Protein AF-A0A3S2CPA8-F1 (afdb_monomer)

Foldseek 3Di:
DVVVVVVVVVVVVVVVPPPVPQPDDDDAPQLLQLCVVLVPPPDPVVSVVSSVVSSVVQVVLSVLQVVQSSLQDPVLVVCCVVPQRPDNNRRGSVSVLLRSLLSQLLCCLVVQKDWDWDPFFAQPVVPQDPPVDPDPVSNVVSVSLRRSCSRHVVVDDPVLNVVLQVVLPPNPDHSSVSNSSSSSSVSSVCCSVVVIDIGGD

pLDDT: mean 84.31, std 13.56, range [38.84, 98.0]

Mean predicted aligned error: 9.2 Å

Sequence (201 aa):
MMRILLAVAALLAARFASAAEELPFPDLDTEGYCTALVSKMLVKAEQQSEKEKCLVDEKGMRVALQPFWHLVGDVQATYLRDNYIKEVRLQTYITVSHFVATGVGKACLEDRIFCAPDKTTVELVAFKKAGYCPSKDCIREETARRLRLEKYWSSLPIHKTGWCLSHALHQKYPPLQILSNCVAEDIGAQCLSGTRQCRPG

Secondary structure (DSSP, 8-state):
-HHHHHHHHHHHHHHS-----PPPPPP--HHHHHHHHTTT-S-HHHHHHHHHHHHHHHHHHHHHHGGGGGGS-HHHHHHHHHHTSSSGGG--HHHHHHHHHHHHHHHHHTTSEEEPPPSS----GGGSS-TT--SHHHHHHHHHHHHHHHTTGGGS-HHHHHHHHHHHTSTTS-HHHHHHHHHHHHHHHHHHTTSS-EEE-

Radius of gyration: 21.82 Å; Cα contacts (8 Å, |Δi|>4): 215; chains: 1; bounding box: 47×65×51 Å

Structure (mmCIF, N/CA/C/O backbone):
data_AF-A0A3S2CPA8-F1
#
_entry.id   AF-A0A3S2CPA8-F1
#
loop_
_atom_site.group_PDB
_atom_site.id
_atom_site.type_symbol
_atom_site.label_atom_id
_atom_site.label_alt_id
_atom_site.label_comp_id
_atom_site.label_asym_id
_atom_site.label_entity_id
_atom_site.label_seq_id
_atom_site.pdbx_PDB_ins_code
_atom_site.Cartn_x
_atom_site.Cartn_y
_atom_site.Cartn_z
_atom_site.occupancy
_atom_site.B_iso_or_equiv
_atom_site.auth_seq_id
_atom_site.auth_comp_id
_atom_site.auth_asym_id
_atom_site.auth_atom_id
_atom_site.pdbx_PDB_model_num
ATOM 1 N N . MET A 1 1 ? 24.177 -49.031 -10.344 1.00 52.75 1 MET A N 1
ATOM 2 C CA . MET A 1 1 ? 24.013 -47.721 -11.021 1.00 52.75 1 MET A CA 1
ATOM 3 C C . MET A 1 1 ? 22.669 -47.038 -10.736 1.00 52.75 1 MET A C 1
ATOM 5 O O . MET A 1 1 ? 22.682 -45.851 -10.453 1.00 52.75 1 MET A O 1
ATOM 9 N N . MET A 1 2 ? 21.532 -47.748 -10.702 1.00 51.56 2 MET A N 1
ATOM 10 C CA . MET A 1 2 ? 20.193 -47.144 -10.501 1.00 51.56 2 MET A CA 1
ATOM 11 C C . MET A 1 2 ? 19.977 -46.440 -9.140 1.00 51.56 2 MET A C 1
ATOM 13 O O . MET A 1 2 ? 19.286 -45.431 -9.070 1.00 51.56 2 MET A O 1
ATOM 17 N N . ARG A 1 3 ? 20.628 -46.909 -8.063 1.00 50.81 3 ARG A N 1
ATOM 18 C CA . ARG A 1 3 ? 20.542 -46.293 -6.719 1.00 50.81 3 ARG A CA 1
ATOM 19 C C . ARG A 1 3 ? 21.240 -44.930 -6.606 1.00 50.81 3 ARG A C 1
ATOM 21 O O . ARG A 1 3 ? 20.812 -44.101 -5.815 1.00 50.81 3 ARG A O 1
ATOM 28 N N . ILE A 1 4 ? 22.282 -44.692 -7.405 1.00 56.06 4 ILE A N 1
ATOM 29 C CA . ILE A 1 4 ? 23.031 -43.422 -7.396 1.00 56.06 4 ILE A CA 1
ATOM 30 C C . ILE A 1 4 ? 22.233 -42.342 -8.141 1.00 56.06 4 ILE A C 1
ATOM 32 O O . ILE A 1 4 ? 22.162 -41.208 -7.684 1.00 56.06 4 ILE A O 1
ATOM 36 N N . LEU A 1 5 ? 21.547 -42.714 -9.228 1.00 54.62 5 LEU A N 1
ATOM 37 C CA . LEU A 1 5 ? 20.667 -41.809 -9.978 1.00 54.62 5 LEU A CA 1
ATOM 38 C C . LEU A 1 5 ? 19.462 -41.336 -9.146 1.00 54.62 5 LEU A C 1
ATOM 40 O O . LEU A 1 5 ? 19.110 -40.162 -9.203 1.00 54.62 5 LEU A O 1
ATOM 44 N N . LEU A 1 6 ? 18.884 -42.212 -8.316 1.00 55.12 6 LEU A N 1
ATOM 45 C CA . LEU A 1 6 ? 17.796 -41.864 -7.389 1.00 55.12 6 LEU A CA 1
ATOM 46 C C . LEU A 1 6 ? 18.239 -40.891 -6.285 1.00 55.12 6 LEU A C 1
ATOM 48 O O . LEU A 1 6 ? 17.508 -39.957 -5.965 1.00 55.12 6 LEU A O 1
ATOM 52 N N . ALA A 1 7 ? 19.446 -41.067 -5.739 1.00 56.56 7 ALA A N 1
ATOM 53 C CA . ALA A 1 7 ? 19.992 -40.162 -4.728 1.00 56.56 7 ALA A CA 1
ATOM 54 C C . ALA A 1 7 ? 20.282 -38.763 -5.301 1.00 56.56 7 ALA A C 1
ATOM 56 O O . ALA A 1 7 ? 19.987 -37.757 -4.659 1.00 56.56 7 ALA A O 1
ATOM 57 N N . VAL A 1 8 ? 20.795 -38.689 -6.534 1.00 59.31 8 VAL A N 1
ATOM 58 C CA . VAL A 1 8 ? 21.049 -37.416 -7.228 1.00 59.31 8 VAL A CA 1
ATOM 59 C C . VAL A 1 8 ? 19.739 -36.717 -7.609 1.00 59.31 8 VAL A C 1
ATOM 61 O O . VAL A 1 8 ? 19.629 -35.508 -7.427 1.00 59.31 8 VAL A O 1
ATOM 64 N N . ALA A 1 9 ? 18.716 -37.456 -8.050 1.00 57.06 9 ALA A N 1
ATOM 65 C CA . ALA A 1 9 ? 17.392 -36.895 -8.328 1.00 57.06 9 ALA A CA 1
ATOM 66 C C . ALA A 1 9 ? 16.711 -36.335 -7.063 1.00 57.06 9 ALA A C 1
ATOM 68 O O . ALA A 1 9 ? 16.123 -35.257 -7.115 1.00 57.06 9 ALA A O 1
ATOM 69 N N . ALA A 1 10 ? 16.847 -37.009 -5.915 1.00 57.12 10 ALA A N 1
ATOM 70 C CA . ALA A 1 10 ? 16.324 -36.525 -4.635 1.00 57.12 10 ALA A CA 1
ATOM 71 C C . ALA A 1 10 ? 17.062 -35.270 -4.127 1.00 57.12 10 ALA A C 1
ATOM 73 O O . ALA A 1 10 ? 16.430 -34.336 -3.637 1.00 57.12 10 ALA A O 1
ATOM 74 N N . LEU A 1 11 ? 18.388 -35.206 -4.299 1.00 53.56 11 LEU A N 1
ATOM 75 C CA . LEU A 1 11 ? 19.201 -34.030 -3.959 1.00 53.56 11 LEU A CA 1
ATOM 76 C C . LEU A 1 11 ? 18.919 -32.826 -4.871 1.00 53.56 11 LEU A C 1
ATOM 78 O O . LEU A 1 11 ? 18.966 -31.687 -4.411 1.00 53.56 11 LEU A O 1
ATOM 82 N N . LEU A 1 12 ? 18.601 -33.065 -6.147 1.00 53.16 12 LEU A N 1
ATOM 83 C CA . LEU A 1 12 ? 18.190 -32.018 -7.084 1.00 53.16 12 LEU A CA 1
ATOM 84 C C . LEU A 1 12 ? 16.771 -31.519 -6.785 1.00 53.16 12 LEU A C 1
ATOM 86 O O . LEU A 1 12 ? 16.560 -30.311 -6.778 1.00 53.16 12 LEU A O 1
ATOM 90 N N . ALA A 1 13 ? 15.827 -32.408 -6.455 1.00 50.81 13 ALA A N 1
ATOM 91 C CA . ALA A 1 13 ? 14.470 -32.027 -6.053 1.00 50.81 13 ALA A CA 1
ATOM 92 C C . ALA A 1 13 ? 14.447 -31.224 -4.738 1.00 50.81 13 ALA A C 1
ATOM 94 O O . ALA A 1 13 ? 13.700 -30.255 -4.620 1.00 50.81 13 ALA A O 1
ATOM 95 N N . ALA A 1 14 ? 15.327 -31.551 -3.785 1.00 49.09 14 ALA A N 1
ATOM 96 C CA . ALA A 1 14 ? 15.465 -30.812 -2.530 1.00 49.09 14 ALA A CA 1
ATOM 97 C C . ALA A 1 14 ? 15.983 -29.371 -2.717 1.00 49.09 14 ALA A C 1
ATOM 99 O O . ALA A 1 14 ? 15.704 -28.514 -1.883 1.00 49.09 14 ALA A O 1
ATOM 100 N N . ARG A 1 15 ? 16.690 -29.066 -3.818 1.00 44.25 15 ARG A N 1
ATOM 101 C CA . ARG A 1 15 ? 17.126 -27.689 -4.126 1.00 44.25 15 ARG A CA 1
ATOM 102 C C . ARG A 1 15 ? 16.028 -26.797 -4.701 1.00 44.25 15 ARG A C 1
ATOM 104 O O . ARG A 1 15 ? 16.189 -25.583 -4.671 1.00 44.25 15 ARG A O 1
ATOM 111 N N . PHE A 1 16 ? 14.929 -27.369 -5.190 1.00 45.59 16 PHE A N 1
ATOM 112 C CA . PHE A 1 16 ? 13.767 -26.608 -5.668 1.00 45.59 16 PHE A CA 1
ATOM 113 C C . PHE A 1 16 ? 12.665 -26.472 -4.610 1.00 45.59 16 PHE A C 1
ATOM 115 O O . PHE A 1 16 ? 11.687 -25.770 -4.837 1.00 45.59 16 PHE A O 1
ATOM 122 N N . ALA A 1 17 ? 12.838 -27.107 -3.449 1.00 39.44 17 ALA A N 1
ATOM 123 C CA . ALA A 1 17 ? 11.914 -27.052 -2.325 1.00 39.44 17 ALA A CA 1
ATOM 124 C C . ALA A 1 17 ? 12.450 -26.175 -1.181 1.00 39.44 17 ALA A C 1
ATOM 126 O O . ALA A 1 17 ? 12.262 -26.501 -0.014 1.00 39.44 17 ALA A O 1
ATOM 127 N N . SER A 1 18 ? 13.090 -25.038 -1.479 1.00 38.84 18 SER A N 1
ATOM 128 C CA . SER A 1 18 ? 12.907 -23.899 -0.577 1.00 38.84 18 SER A CA 1
ATOM 129 C C . SER A 1 18 ? 11.568 -23.282 -0.961 1.00 38.84 18 SER A C 1
ATOM 131 O O . SER A 1 18 ? 11.505 -22.359 -1.774 1.00 38.84 18 SER A O 1
ATOM 133 N N . ALA A 1 19 ? 10.478 -23.842 -0.432 1.00 44.72 19 ALA A N 1
ATOM 134 C CA . ALA A 1 19 ? 9.286 -23.034 -0.253 1.00 44.72 19 ALA A CA 1
ATOM 135 C C . ALA A 1 19 ? 9.772 -21.825 0.550 1.00 44.72 19 ALA A C 1
ATOM 137 O O . ALA A 1 19 ? 10.220 -21.996 1.684 1.00 44.72 19 ALA A O 1
ATOM 138 N N . ALA A 1 20 ? 9.857 -20.659 -0.096 1.00 49.53 20 ALA A N 1
ATOM 139 C CA . ALA A 1 20 ? 10.117 -19.419 0.611 1.00 49.53 20 ALA A CA 1
ATOM 140 C C . ALA A 1 20 ? 9.098 -19.397 1.747 1.00 49.53 20 ALA A C 1
ATOM 142 O O . ALA A 1 20 ? 7.904 -19.525 1.482 1.00 49.53 20 ALA A O 1
ATOM 143 N N . GLU A 1 21 ? 9.580 -19.416 2.986 1.00 51.31 21 GLU A N 1
ATOM 144 C CA . GLU A 1 21 ? 8.727 -19.469 4.163 1.00 51.31 21 GLU A CA 1
ATOM 145 C C . GLU A 1 21 ? 7.789 -18.263 4.064 1.00 51.31 21 GLU A C 1
ATOM 147 O O . GLU A 1 21 ? 8.243 -17.119 4.128 1.00 51.31 21 GLU A O 1
ATOM 152 N N . GLU A 1 22 ? 6.514 -18.508 3.741 1.00 61.28 22 GLU A N 1
ATOM 153 C CA . GLU A 1 22 ? 5.563 -17.427 3.509 1.00 61.28 22 GLU A CA 1
ATOM 154 C C . GLU A 1 22 ? 5.501 -16.582 4.776 1.00 61.28 22 GLU A C 1
ATOM 156 O O . GLU A 1 22 ? 5.270 -17.095 5.875 1.00 61.28 22 GLU A O 1
ATOM 161 N N . LEU A 1 23 ? 5.737 -15.278 4.629 1.00 75.12 23 LEU A N 1
ATOM 162 C CA . LEU A 1 23 ? 5.704 -14.373 5.764 1.00 75.12 23 LEU A CA 1
ATOM 163 C C . LEU A 1 23 ? 4.337 -14.451 6.438 1.00 75.12 23 LEU A C 1
ATOM 165 O O . LEU A 1 23 ? 3.321 -14.252 5.764 1.00 75.12 23 LEU A O 1
ATOM 169 N N . PRO A 1 24 ? 4.283 -14.678 7.760 1.00 87.81 24 PRO A N 1
ATOM 170 C CA . PRO A 1 24 ? 3.011 -14.775 8.445 1.00 87.81 24 PRO A CA 1
ATOM 171 C C . PRO A 1 24 ? 2.27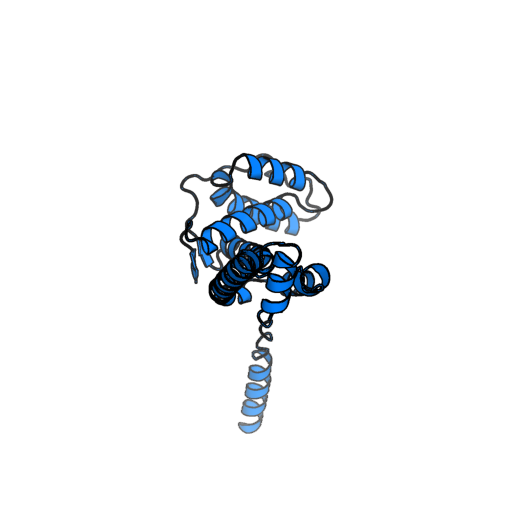9 -13.440 8.347 1.00 87.81 24 PRO A C 1
ATOM 173 O O . PRO A 1 24 ? 2.871 -12.368 8.508 1.00 87.81 24 PRO A O 1
ATOM 176 N N . PHE A 1 25 ? 0.976 -13.509 8.084 1.00 91.06 25 PHE A N 1
ATOM 177 C CA . PHE A 1 25 ? 0.115 -12.338 8.174 1.00 91.06 25 PHE A CA 1
ATOM 178 C C . PHE A 1 25 ? 0.132 -11.811 9.620 1.00 91.06 25 PHE A C 1
ATOM 180 O O . PHE A 1 25 ? 0.007 -12.619 10.546 1.00 91.06 25 PHE A O 1
ATOM 187 N N . PRO A 1 26 ? 0.300 -10.494 9.845 1.00 90.94 26 PRO A N 1
ATOM 188 C CA . PRO A 1 26 ? 0.447 -9.948 11.187 1.00 90.94 26 PRO A CA 1
ATOM 189 C C . PRO A 1 26 ? -0.810 -10.181 12.033 1.00 90.94 26 PRO A C 1
ATOM 191 O O . PRO A 1 26 ? -1.922 -9.791 11.660 1.00 90.94 26 PRO A O 1
ATOM 194 N N . ASP A 1 27 ? -0.609 -10.789 13.199 1.00 91.44 27 ASP A N 1
ATOM 195 C CA . ASP A 1 27 ? -1.621 -10.878 14.248 1.00 91.44 27 ASP A CA 1
ATOM 196 C C . ASP A 1 27 ? -1.463 -9.665 15.169 1.00 91.44 27 ASP A C 1
ATOM 198 O O . ASP A 1 27 ? -0.398 -9.448 15.751 1.00 91.44 27 ASP A O 1
ATOM 202 N N . LEU A 1 28 ? -2.492 -8.822 15.209 1.00 93.81 28 LEU A N 1
ATOM 203 C CA . LEU A 1 28 ? -2.490 -7.539 15.910 1.00 93.81 28 LEU A CA 1
ATOM 204 C C . LEU A 1 28 ? -3.340 -7.631 17.181 1.00 93.81 28 LEU A C 1
ATOM 206 O O . LEU A 1 28 ? -4.367 -8.311 17.190 1.00 93.81 28 LEU A O 1
ATOM 210 N N . ASP A 1 29 ? -2.968 -6.890 18.227 1.00 94.50 29 ASP A N 1
ATOM 211 C CA . ASP A 1 29 ? -3.798 -6.682 19.417 1.00 94.50 29 ASP A CA 1
ATOM 212 C C . ASP A 1 29 ? -4.950 -5.710 19.108 1.00 94.50 29 ASP A C 1
ATOM 214 O O . ASP A 1 29 ? -4.985 -4.560 19.553 1.00 94.50 29 ASP A O 1
ATOM 218 N N . THR A 1 30 ? -5.901 -6.174 18.292 1.00 94.25 30 THR A N 1
ATOM 219 C CA . THR A 1 30 ? -7.074 -5.404 17.862 1.00 94.25 30 THR A CA 1
ATOM 220 C C . THR A 1 30 ? -7.923 -4.952 19.051 1.00 94.25 30 THR A C 1
ATOM 222 O O . THR A 1 30 ? -8.457 -3.841 19.053 1.00 94.25 30 THR A O 1
ATOM 225 N N . GLU A 1 31 ? -8.040 -5.780 20.093 1.00 96.12 31 GLU A N 1
ATOM 226 C CA . GLU A 1 31 ? -8.801 -5.410 21.284 1.00 96.12 31 GLU A CA 1
ATOM 227 C C . GLU A 1 31 ? -8.104 -4.313 22.092 1.00 96.12 31 GLU A C 1
ATOM 229 O O . GLU A 1 31 ? -8.756 -3.338 22.493 1.00 96.12 31 GLU A O 1
ATOM 234 N N . GLY A 1 32 ? -6.793 -4.435 22.302 1.00 96.00 32 GLY A N 1
ATOM 235 C CA . GLY A 1 32 ? -5.982 -3.407 22.936 1.00 96.00 32 GLY A CA 1
ATOM 236 C C . GLY A 1 32 ? -6.007 -2.099 22.149 1.00 96.00 32 GLY A C 1
ATOM 237 O O . GLY A 1 32 ? -6.228 -1.041 22.743 1.00 96.00 32 GLY A O 1
ATOM 238 N N . TYR A 1 33 ? -5.874 -2.161 20.819 1.00 96.38 33 TYR A N 1
ATOM 239 C CA . TYR A 1 33 ? -5.976 -1.002 19.929 1.00 96.38 33 TYR A CA 1
ATOM 240 C C . TYR A 1 33 ? -7.323 -0.286 20.081 1.00 96.38 33 TYR A C 1
ATOM 242 O O . TYR A 1 33 ? -7.355 0.898 20.427 1.00 96.38 33 TYR A O 1
ATOM 250 N N . CYS A 1 34 ? -8.440 -0.999 19.901 1.00 97.19 34 CYS A N 1
ATOM 251 C CA . CYS A 1 34 ? -9.772 -0.396 19.970 1.00 97.19 34 CYS A CA 1
ATOM 252 C C . CYS A 1 34 ? -10.094 0.135 21.372 1.00 97.19 34 CYS A C 1
ATOM 254 O O . CYS A 1 34 ? -10.705 1.193 21.511 1.00 97.19 34 CYS A O 1
ATOM 256 N N . THR A 1 35 ? -9.632 -0.544 22.426 1.00 96.56 35 THR A N 1
ATOM 257 C CA . THR A 1 35 ? -9.771 -0.060 23.808 1.00 96.56 35 THR A CA 1
ATOM 258 C C . THR A 1 35 ? -8.969 1.226 24.030 1.00 96.56 35 THR A C 1
ATOM 260 O O . THR A 1 35 ? -9.471 2.173 24.640 1.00 96.56 35 THR A O 1
ATOM 263 N N . ALA A 1 36 ? -7.740 1.298 23.511 1.00 95.00 36 ALA A N 1
ATOM 264 C CA . ALA A 1 36 ? -6.911 2.496 23.589 1.00 95.00 36 ALA A CA 1
ATOM 265 C C . ALA A 1 36 ? -7.528 3.670 22.810 1.00 95.00 36 ALA A C 1
ATOM 267 O O . ALA A 1 36 ? -7.516 4.799 23.312 1.00 95.00 36 ALA A O 1
ATOM 268 N N . LEU A 1 37 ? -8.112 3.404 21.636 1.00 94.69 37 LEU A N 1
ATOM 269 C CA . LEU A 1 37 ? -8.740 4.400 20.765 1.00 94.69 37 LEU A CA 1
ATOM 270 C C . LEU A 1 37 ? -9.873 5.154 21.475 1.00 94.69 37 LEU A C 1
ATOM 272 O O . LEU A 1 37 ? -9.914 6.383 21.444 1.00 94.69 37 LEU A O 1
ATOM 276 N N . VAL A 1 38 ? -10.742 4.432 22.185 1.00 96.12 38 VAL A N 1
ATOM 277 C CA . VAL A 1 38 ? -11.905 5.017 22.878 1.00 96.12 38 VAL A CA 1
ATOM 278 C C . VAL A 1 38 ? -11.627 5.397 24.334 1.00 96.12 38 VAL A C 1
ATOM 280 O O . VAL A 1 38 ? -12.526 5.836 25.053 1.00 96.12 38 VAL A O 1
ATOM 283 N N . SER A 1 39 ? -10.396 5.218 24.819 1.00 94.44 39 SER A N 1
ATOM 284 C CA . SER A 1 39 ? -10.049 5.332 26.247 1.00 94.44 39 SER A CA 1
ATOM 285 C C . SER A 1 39 ? -10.398 6.686 26.880 1.00 94.44 39 SER A C 1
ATOM 287 O O . SER A 1 39 ? -10.678 6.749 28.076 1.00 94.44 39 SER A O 1
ATOM 289 N N . LYS A 1 40 ? -10.419 7.760 26.081 1.00 94.94 40 LYS A N 1
ATOM 290 C CA . LYS A 1 40 ? -10.688 9.138 26.528 1.00 94.94 40 LYS A CA 1
ATOM 291 C C . LYS A 1 40 ? -12.159 9.556 26.436 1.00 94.94 40 LYS A C 1
ATOM 293 O O . LYS A 1 40 ? -12.482 10.687 26.793 1.00 94.94 40 LYS A O 1
ATOM 298 N N . MET A 1 41 ? -13.043 8.686 25.953 1.00 95.00 41 MET A N 1
ATOM 299 C CA . MET A 1 41 ? -14.470 8.990 25.861 1.00 95.00 41 MET A CA 1
ATOM 300 C C . MET A 1 41 ? -15.110 8.999 27.252 1.00 95.00 41 MET A C 1
ATOM 302 O O . MET A 1 41 ? -14.902 8.089 28.055 1.00 95.00 41 MET A O 1
ATOM 306 N N . LEU A 1 42 ? -15.892 10.043 27.540 1.00 94.69 42 LEU A N 1
ATOM 307 C CA . LEU A 1 42 ? -16.479 10.267 28.866 1.00 94.69 42 LEU A CA 1
ATOM 308 C C . LEU A 1 42 ? -17.791 9.496 29.067 1.00 94.69 42 LEU A C 1
ATOM 310 O O . LEU A 1 42 ? -18.089 9.048 30.174 1.00 94.69 42 LEU A O 1
ATOM 314 N N . VAL A 1 43 ? -18.573 9.319 28.000 1.00 97.06 43 VAL A N 1
ATOM 315 C CA . VAL A 1 43 ? -19.862 8.624 28.046 1.00 97.06 43 VAL A CA 1
ATOM 316 C C . VAL A 1 43 ? -19.632 7.128 27.852 1.00 97.06 43 VAL A C 1
ATOM 318 O O . VAL A 1 43 ? -19.259 6.690 26.770 1.00 97.06 43 VAL A O 1
ATOM 321 N N . LYS A 1 44 ? -19.878 6.319 28.890 1.00 95.00 44 LYS A N 1
ATOM 322 C CA . LYS A 1 44 ? -19.591 4.870 28.866 1.00 95.00 44 LYS A CA 1
ATOM 323 C C . LYS A 1 44 ? -20.357 4.091 27.799 1.00 95.00 44 LYS A C 1
ATOM 325 O O . LYS A 1 44 ? -19.786 3.197 27.185 1.00 95.00 44 LYS A O 1
ATOM 330 N N . ALA A 1 45 ? -21.618 4.443 27.559 1.00 95.50 45 ALA 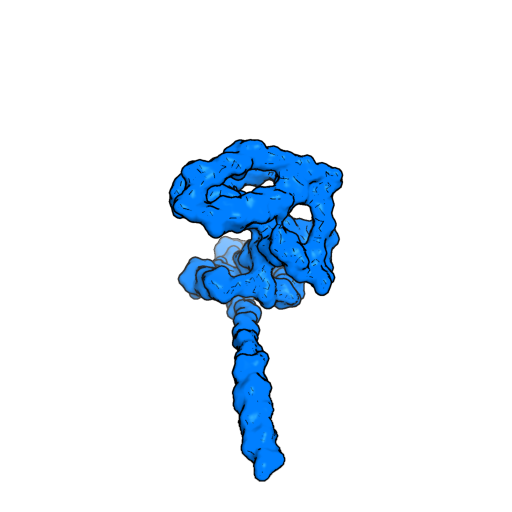A N 1
ATOM 331 C CA . ALA A 1 45 ? -22.412 3.812 26.506 1.00 95.50 45 ALA A CA 1
ATOM 332 C C . ALA A 1 45 ? -21.838 4.104 25.108 1.00 95.50 45 ALA A C 1
ATOM 334 O O . ALA A 1 45 ? -21.747 3.210 24.272 1.00 95.50 45 ALA A O 1
ATOM 335 N N . GLU A 1 46 ? -21.395 5.340 24.877 1.00 95.75 46 GLU A N 1
ATOM 336 C CA . GLU A 1 46 ? 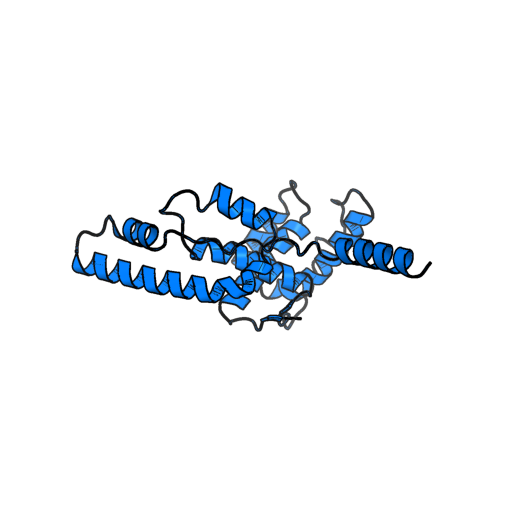-20.765 5.752 23.623 1.00 95.75 46 GLU A CA 1
ATOM 337 C C . GLU A 1 46 ? -19.385 5.103 23.463 1.00 95.75 46 GLU A C 1
ATOM 339 O O . GLU A 1 46 ? -19.090 4.542 22.416 1.00 95.75 46 GLU A O 1
ATOM 344 N N . GLN A 1 47 ? -18.586 5.075 24.536 1.00 97.50 47 GLN A N 1
ATOM 345 C CA . GLN A 1 47 ? -17.292 4.393 24.581 1.00 97.50 47 GLN A CA 1
ATOM 346 C C . GLN A 1 47 ? -17.411 2.921 24.163 1.00 97.50 47 GLN A C 1
ATOM 348 O O . GLN A 1 47 ? -16.606 2.440 23.367 1.00 97.50 47 GLN A O 1
ATOM 353 N N . GLN A 1 48 ? -18.409 2.207 24.691 1.00 97.31 48 GLN A N 1
ATOM 354 C CA . GLN A 1 48 ? -18.643 0.807 24.346 1.00 97.31 48 GLN A CA 1
ATOM 355 C C . GLN A 1 48 ? -19.096 0.649 22.889 1.00 97.31 48 GLN A C 1
ATOM 357 O O . GLN A 1 48 ? -18.554 -0.190 22.174 1.00 97.31 48 GLN A O 1
ATOM 362 N N . SER A 1 49 ? -20.033 1.488 22.436 1.00 97.81 49 SER A N 1
ATOM 363 C CA . SER A 1 49 ? -20.520 1.487 21.051 1.00 97.81 49 SER A CA 1
ATOM 364 C C . SER A 1 49 ? -19.391 1.734 20.041 1.00 97.81 49 SER A C 1
ATOM 366 O O . SER A 1 49 ? -19.246 0.988 19.075 1.00 97.81 49 SER A O 1
ATOM 368 N N . GLU A 1 50 ? -18.528 2.724 20.282 1.00 98.00 50 GLU A N 1
ATOM 369 C CA . GLU A 1 50 ? -17.386 3.012 19.405 1.00 98.00 50 GLU A CA 1
ATOM 370 C C . GLU A 1 50 ? -16.304 1.923 19.468 1.00 98.00 50 GLU A C 1
ATOM 372 O O . GLU A 1 50 ? -15.701 1.600 18.441 1.00 98.00 50 GLU A O 1
ATOM 377 N N . LYS A 1 51 ? -16.086 1.287 20.633 1.00 97.94 51 LYS A N 1
ATOM 378 C CA . LYS A 1 51 ? -15.191 0.119 20.730 1.00 97.94 51 LYS A CA 1
ATOM 379 C C . LYS A 1 51 ? -15.702 -1.014 19.842 1.00 97.94 51 LYS A C 1
ATOM 381 O O . LYS A 1 51 ? -14.919 -1.605 19.104 1.00 97.94 51 LYS A O 1
ATOM 386 N N . GLU A 1 52 ? -16.994 -1.321 19.908 1.00 98.00 52 GLU A N 1
ATOM 387 C CA . GLU A 1 52 ? -17.608 -2.392 19.117 1.00 98.00 52 GLU A CA 1
ATOM 388 C C . GLU A 1 52 ? -17.525 -2.117 17.613 1.00 98.00 52 GLU A C 1
ATOM 390 O O . GLU A 1 52 ? -17.158 -3.018 16.859 1.00 98.00 52 GLU A O 1
ATOM 395 N N . LYS A 1 53 ? -17.769 -0.872 17.180 1.00 97.94 53 LYS A N 1
ATOM 396 C CA . LYS A 1 53 ? -17.572 -0.462 15.778 1.00 97.94 53 LYS A CA 1
ATOM 397 C C . LYS A 1 53 ? -16.133 -0.690 15.322 1.00 97.94 53 LYS A C 1
ATOM 399 O O . LYS A 1 53 ? -15.916 -1.366 14.322 1.00 97.94 53 LYS A O 1
ATOM 404 N N . CYS A 1 54 ? -15.159 -0.223 16.106 1.00 97.88 54 CYS A N 1
ATOM 405 C CA . CYS A 1 54 ? -13.740 -0.427 15.815 1.00 97.88 54 CYS A CA 1
ATOM 406 C C . CYS A 1 54 ? -13.385 -1.916 15.661 1.00 97.88 54 CYS A C 1
ATOM 408 O O . CYS A 1 54 ? -12.710 -2.296 14.708 1.00 97.88 54 CYS A O 1
ATOM 410 N N . LEU A 1 55 ? -13.878 -2.782 16.556 1.00 97.94 55 LEU A N 1
ATOM 411 C CA . LEU A 1 55 ? -13.624 -4.226 16.483 1.00 97.94 55 LEU A CA 1
ATOM 412 C C . LEU A 1 55 ? -14.197 -4.856 15.204 1.00 97.94 55 LEU A C 1
ATOM 414 O O . LEU A 1 55 ? -13.559 -5.726 14.605 1.00 97.94 55 LEU A O 1
ATOM 418 N N . VAL A 1 56 ? -15.399 -4.441 14.795 1.00 97.94 56 VAL A N 1
ATOM 419 C CA . VAL A 1 56 ? -16.035 -4.915 13.556 1.00 97.94 56 VAL A CA 1
ATOM 420 C C . VAL A 1 56 ? -15.226 -4.477 12.337 1.00 97.94 56 VAL A C 1
ATOM 422 O O . VAL A 1 56 ? -14.927 -5.316 11.484 1.00 97.94 56 VAL A O 1
ATOM 425 N N . ASP A 1 57 ? -14.822 -3.208 12.285 1.00 96.44 57 ASP A N 1
ATOM 426 C CA . ASP A 1 57 ? -14.054 -2.647 11.171 1.00 96.44 57 ASP A CA 1
ATOM 427 C C . ASP A 1 57 ? -12.681 -3.320 11.037 1.00 96.44 57 ASP A C 1
ATOM 429 O O . ASP A 1 57 ? -12.310 -3.780 9.955 1.00 96.44 57 ASP A O 1
ATOM 433 N N . GLU A 1 58 ? -11.948 -3.469 12.142 1.00 97.38 58 GLU A N 1
ATOM 434 C CA . GLU A 1 58 ? -10.642 -4.137 12.172 1.00 97.38 58 GLU A CA 1
ATOM 435 C C . GLU A 1 58 ? -10.734 -5.608 11.749 1.00 97.38 58 GLU A C 1
ATOM 437 O O . GLU A 1 58 ? -9.911 -6.091 10.964 1.00 97.38 58 GLU A O 1
ATOM 442 N N . LYS A 1 59 ? -11.772 -6.326 12.195 1.00 96.25 59 LYS A N 1
ATOM 443 C CA . LYS A 1 59 ? -12.015 -7.710 11.766 1.00 96.25 59 LYS A CA 1
ATOM 444 C C . LYS A 1 59 ? -12.342 -7.790 10.274 1.00 96.25 59 LYS A C 1
ATOM 446 O O . LYS A 1 59 ? -11.866 -8.704 9.597 1.00 96.25 59 LYS A O 1
ATOM 451 N N . GLY A 1 60 ? -13.134 -6.850 9.759 1.00 94.69 60 GLY A N 1
ATOM 452 C CA . GLY A 1 60 ? -13.433 -6.742 8.332 1.00 94.69 60 GLY A CA 1
ATOM 453 C C . GLY A 1 60 ? -12.170 -6.503 7.504 1.00 94.69 60 GLY A C 1
ATOM 454 O O . GLY A 1 60 ? -11.918 -7.225 6.537 1.00 94.69 60 GLY A O 1
ATOM 455 N N . MET A 1 61 ? -11.329 -5.557 7.930 1.00 94.69 61 MET A N 1
ATOM 456 C CA . MET A 1 61 ? -10.051 -5.261 7.280 1.00 94.69 61 MET A CA 1
ATOM 457 C C . MET A 1 61 ? -9.109 -6.464 7.298 1.00 94.69 61 MET A C 1
ATOM 459 O O . MET A 1 61 ? -8.557 -6.810 6.257 1.00 94.69 61 MET A O 1
ATOM 463 N N . ARG A 1 62 ? -8.974 -7.168 8.429 1.00 95.25 62 ARG A N 1
ATOM 464 C CA . ARG A 1 62 ? -8.185 -8.408 8.513 1.00 95.25 62 ARG A CA 1
ATOM 465 C C . ARG A 1 62 ? -8.558 -9.399 7.410 1.00 95.25 62 ARG A C 1
ATOM 467 O O . ARG A 1 62 ? -7.682 -9.859 6.679 1.00 95.25 62 ARG A O 1
ATOM 474 N N . VAL A 1 63 ? -9.850 -9.701 7.277 1.00 93.19 63 VAL A N 1
ATOM 475 C CA . VAL A 1 63 ? -10.361 -10.659 6.282 1.00 93.19 63 VAL A CA 1
ATOM 476 C C . VAL A 1 63 ? -10.105 -10.173 4.854 1.00 93.19 63 VAL A C 1
ATOM 478 O O . VAL A 1 63 ? -9.723 -10.971 4.001 1.00 93.19 63 VAL A O 1
ATOM 481 N N . ALA A 1 64 ? -10.281 -8.876 4.590 1.00 90.44 64 ALA A N 1
ATOM 482 C CA . ALA A 1 64 ? -10.070 -8.300 3.264 1.00 90.44 64 ALA A CA 1
ATOM 483 C C . ALA A 1 64 ? -8.588 -8.276 2.843 1.00 90.44 64 ALA A C 1
ATOM 485 O O . ALA A 1 64 ? -8.278 -8.444 1.665 1.00 90.44 64 ALA A O 1
ATOM 486 N N . LEU A 1 65 ? -7.670 -8.069 3.791 1.00 93.56 65 LEU A N 1
ATOM 487 C CA . LEU A 1 65 ? -6.241 -7.889 3.518 1.00 93.56 65 LEU A CA 1
ATOM 488 C C . LEU A 1 65 ? -5.464 -9.205 3.439 1.00 93.56 65 LEU A C 1
ATOM 490 O O . LEU A 1 65 ? -4.534 -9.314 2.638 1.00 93.56 65 LEU A O 1
ATOM 494 N N . GLN A 1 66 ? -5.834 -10.198 4.251 1.00 92.81 66 GLN A N 1
ATOM 495 C CA . GLN A 1 66 ? -5.104 -11.462 4.374 1.00 92.81 66 GLN A CA 1
ATOM 496 C C . GLN A 1 66 ? -4.819 -12.160 3.025 1.00 92.81 66 GLN A C 1
ATOM 498 O O . GLN A 1 66 ? -3.676 -12.577 2.824 1.00 92.81 66 GLN A O 1
ATOM 503 N N . PRO A 1 67 ? -5.762 -12.248 2.061 1.00 89.38 67 PRO A N 1
ATOM 504 C CA . PRO A 1 67 ? -5.508 -12.906 0.775 1.00 89.38 67 PRO A CA 1
ATOM 505 C C . PRO A 1 67 ? -4.393 -12.259 -0.055 1.00 89.38 67 PRO A C 1
ATOM 507 O O . PRO A 1 67 ? -3.760 -12.931 -0.864 1.00 89.38 67 PRO A O 1
ATOM 510 N N . PHE A 1 68 ? -4.132 -10.966 0.141 1.00 89.81 68 PHE A N 1
ATOM 511 C CA . PHE A 1 68 ? -3.151 -10.200 -0.631 1.00 89.81 68 PHE A CA 1
ATOM 512 C C . PHE A 1 68 ? -1.793 -10.079 0.065 1.00 89.81 68 PHE A C 1
ATOM 514 O O . PHE A 1 68 ? -0.864 -9.508 -0.503 1.00 89.81 68 PHE A O 1
ATOM 521 N N . TRP A 1 69 ? -1.651 -10.615 1.280 1.00 92.38 69 TRP A N 1
ATOM 522 C CA . TRP A 1 69 ? -0.437 -10.461 2.081 1.00 92.38 69 TRP A CA 1
ATOM 523 C C . TRP A 1 69 ? 0.820 -11.010 1.407 1.00 92.38 69 TRP A C 1
ATOM 525 O O . TRP A 1 69 ? 1.874 -10.392 1.487 1.00 92.38 69 TRP A O 1
ATOM 535 N N . HIS A 1 70 ? 0.690 -12.104 0.656 1.00 90.12 70 HIS A N 1
ATOM 536 C CA . HIS A 1 70 ? 1.782 -12.696 -0.122 1.00 90.12 70 HIS A CA 1
ATOM 537 C C . HIS A 1 70 ? 2.385 -11.742 -1.178 1.00 90.12 70 HIS A C 1
ATOM 539 O O . HIS A 1 70 ? 3.459 -12.004 -1.715 1.00 90.12 70 HIS A O 1
ATOM 545 N N . LEU A 1 71 ? 1.709 -10.630 -1.502 1.00 91.44 71 LEU A N 1
ATOM 546 C CA . LEU A 1 71 ? 2.219 -9.590 -2.402 1.00 91.44 71 LEU A CA 1
ATOM 547 C C . LEU A 1 71 ? 3.068 -8.534 -1.677 1.00 91.44 71 LEU A C 1
ATOM 549 O O . LEU A 1 71 ? 3.721 -7.719 -2.336 1.00 91.44 71 LEU A O 1
ATOM 553 N N . VAL A 1 72 ? 3.068 -8.530 -0.342 1.00 91.69 72 VAL A N 1
ATOM 554 C CA . VAL A 1 72 ? 3.921 -7.669 0.480 1.00 91.69 72 VAL A CA 1
ATOM 555 C C . VAL A 1 72 ? 5.306 -8.301 0.568 1.00 91.69 72 VAL A C 1
ATOM 557 O O . VAL A 1 72 ? 5.472 -9.392 1.098 1.00 91.69 72 VAL A O 1
ATOM 560 N N . GLY A 1 73 ? 6.318 -7.608 0.045 1.00 88.75 73 GLY A N 1
ATOM 561 C CA . GLY A 1 73 ? 7.694 -8.112 0.076 1.00 88.75 73 GLY A CA 1
ATOM 562 C C . GLY A 1 73 ? 8.316 -8.077 1.475 1.00 88.75 73 GLY A C 1
ATOM 563 O O . GLY A 1 73 ? 7.987 -7.215 2.293 1.00 88.75 73 GLY A O 1
ATOM 564 N N . ASP A 1 74 ? 9.301 -8.938 1.716 1.00 89.44 74 ASP A N 1
ATOM 565 C CA . ASP A 1 74 ? 9.881 -9.172 3.045 1.00 89.44 74 ASP A CA 1
ATOM 566 C C . ASP A 1 74 ? 10.441 -7.930 3.730 1.00 89.44 74 ASP A C 1
ATOM 568 O O . ASP A 1 74 ? 10.256 -7.725 4.933 1.00 89.44 74 ASP A O 1
ATOM 572 N N . VAL A 1 75 ? 11.081 -7.056 2.953 1.00 89.12 75 VAL A N 1
ATOM 573 C CA . VAL A 1 75 ? 11.607 -5.778 3.448 1.00 89.12 75 VAL A CA 1
ATOM 574 C C . VAL A 1 75 ? 10.475 -4.890 3.969 1.00 89.12 75 VAL A C 1
ATOM 576 O O . VAL A 1 75 ? 10.627 -4.235 4.996 1.00 89.12 75 VAL A O 1
ATOM 579 N N . GLN A 1 76 ? 9.326 -4.879 3.289 1.00 89.06 76 GLN A N 1
ATOM 580 C CA . GLN A 1 76 ? 8.166 -4.077 3.681 1.00 89.06 76 GLN A CA 1
ATOM 581 C C . GLN A 1 76 ? 7.461 -4.673 4.901 1.00 89.06 76 GLN A C 1
ATOM 583 O O . GLN A 1 76 ? 7.127 -3.928 5.818 1.00 89.06 76 GLN A O 1
ATOM 588 N N . ALA A 1 77 ? 7.298 -5.996 4.951 1.00 90.19 77 ALA A N 1
ATOM 589 C CA . ALA A 1 77 ? 6.731 -6.684 6.111 1.00 90.19 77 ALA A CA 1
ATOM 590 C C . ALA A 1 77 ? 7.589 -6.479 7.373 1.00 90.19 77 ALA A C 1
ATOM 592 O O . ALA A 1 77 ? 7.075 -6.157 8.444 1.00 90.19 77 ALA A O 1
ATOM 593 N N . THR A 1 78 ? 8.913 -6.581 7.228 1.00 90.50 78 THR A N 1
ATOM 594 C CA . THR A 1 78 ? 9.880 -6.282 8.293 1.00 90.50 78 THR A CA 1
ATOM 595 C C . THR A 1 78 ? 9.781 -4.822 8.727 1.00 90.50 78 THR A C 1
ATOM 597 O O . THR A 1 78 ? 9.682 -4.534 9.917 1.00 90.50 78 THR A O 1
ATOM 600 N N . TYR A 1 79 ? 9.734 -3.891 7.772 1.00 90.38 79 TYR A N 1
ATOM 601 C CA . TYR A 1 79 ? 9.622 -2.465 8.065 1.00 90.38 79 TYR A CA 1
ATOM 602 C C . TYR A 1 79 ? 8.321 -2.115 8.804 1.00 90.38 79 TYR A C 1
ATOM 604 O O . TYR A 1 79 ? 8.376 -1.371 9.784 1.00 90.38 79 TYR A O 1
ATOM 612 N N . LEU A 1 80 ? 7.180 -2.685 8.396 1.00 91.12 80 LEU A N 1
ATOM 613 C CA . LEU A 1 80 ? 5.894 -2.569 9.094 1.00 91.12 80 LEU A CA 1
ATOM 614 C C . LEU A 1 80 ? 6.033 -3.002 10.557 1.00 91.12 80 LEU A C 1
ATOM 616 O O . LEU A 1 80 ? 5.733 -2.220 11.463 1.00 91.12 80 LEU A O 1
ATOM 620 N N . ARG A 1 81 ? 6.527 -4.227 10.777 1.00 88.50 81 ARG A N 1
ATOM 621 C CA . ARG A 1 81 ? 6.711 -4.806 12.112 1.00 88.50 81 ARG A CA 1
ATOM 622 C C . ARG A 1 81 ? 7.602 -3.935 12.987 1.00 88.50 81 ARG A C 1
ATOM 624 O O . ARG A 1 81 ? 7.257 -3.623 14.124 1.00 88.50 81 ARG A O 1
ATOM 631 N N . ASP A 1 82 ? 8.734 -3.517 12.439 1.00 89.38 82 ASP A N 1
ATOM 632 C CA . ASP A 1 82 ? 9.778 -2.860 13.210 1.00 89.38 82 ASP A CA 1
ATOM 633 C C . ASP A 1 82 ? 9.506 -1.365 13.430 1.00 89.38 82 ASP A C 1
ATOM 635 O O . ASP A 1 82 ? 10.181 -0.757 14.259 1.00 89.38 82 ASP A O 1
ATOM 639 N N . ASN A 1 83 ? 8.550 -0.742 12.734 1.00 87.75 83 ASN A N 1
ATOM 640 C CA . ASN A 1 83 ? 8.350 0.712 12.826 1.00 87.75 83 ASN A CA 1
ATOM 641 C C . ASN A 1 83 ? 6.925 1.142 13.161 1.00 87.75 83 ASN A C 1
ATOM 643 O O . ASN A 1 83 ? 6.765 2.195 13.770 1.00 87.75 83 ASN A O 1
ATOM 647 N N . TYR A 1 84 ? 5.904 0.359 12.812 1.00 84.88 84 TYR A N 1
ATOM 648 C CA . TYR A 1 84 ? 4.522 0.836 12.901 1.00 84.88 84 TYR A CA 1
ATOM 649 C C . TYR A 1 84 ? 3.642 0.050 13.865 1.00 84.88 84 TYR A C 1
ATOM 651 O O . TYR A 1 84 ? 2.767 0.646 14.473 1.00 84.88 84 TYR A O 1
ATOM 659 N N . ILE A 1 85 ? 3.878 -1.246 14.068 1.00 86.38 85 ILE A N 1
ATOM 660 C CA . ILE A 1 85 ? 2.999 -2.087 14.908 1.00 86.38 85 ILE A CA 1
ATOM 661 C C . ILE A 1 85 ? 3.638 -2.485 16.249 1.00 86.38 85 ILE A C 1
ATOM 663 O O . ILE A 1 85 ? 3.260 -3.475 16.869 1.00 86.38 85 ILE A O 1
ATOM 667 N N . LYS A 1 86 ? 4.609 -1.695 16.725 1.00 86.94 86 LYS A N 1
ATOM 668 C CA . LYS A 1 86 ? 5.287 -1.915 18.016 1.00 86.94 86 LYS A CA 1
ATOM 669 C C . LYS A 1 86 ? 4.422 -1.566 19.223 1.00 86.94 86 LYS A C 1
ATOM 671 O O . LYS A 1 86 ? 4.449 -2.269 20.226 1.00 86.94 86 LYS A O 1
ATOM 676 N N . GLU A 1 87 ? 3.688 -0.463 1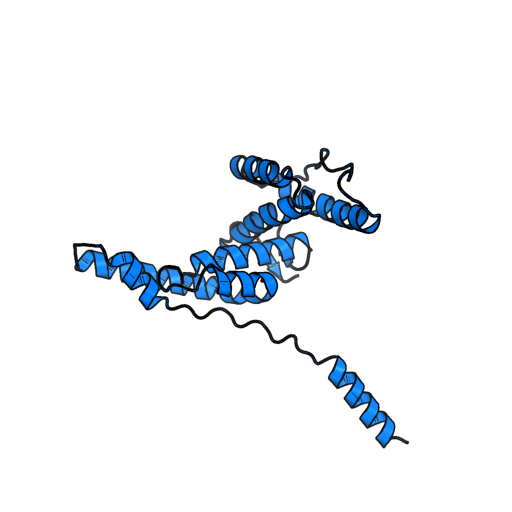9.142 1.00 86.56 87 GLU A N 1
ATOM 677 C CA . GLU A 1 87 ? 2.842 0.019 20.231 1.00 86.56 87 GLU A CA 1
ATOM 678 C C . GLU A 1 87 ? 1.396 -0.404 19.990 1.00 86.56 87 GLU A C 1
ATOM 680 O O . GLU A 1 87 ? 0.890 -0.208 18.889 1.00 86.56 87 GLU A O 1
ATOM 685 N N . VAL A 1 88 ? 0.707 -0.892 21.026 1.00 87.44 88 VAL A N 1
ATOM 686 C CA . VAL A 1 88 ? -0.692 -1.361 20.946 1.00 87.44 88 VAL A CA 1
ATOM 687 C C . VAL A 1 88 ? -1.611 -0.346 20.253 1.00 87.44 88 VAL A C 1
ATOM 689 O O . VAL A 1 88 ? -2.382 -0.701 19.370 1.00 87.44 88 VAL A O 1
ATOM 692 N N . ARG A 1 89 ? -1.473 0.951 20.560 1.00 85.81 89 ARG A N 1
ATOM 693 C CA . ARG A 1 89 ? -2.281 2.025 19.945 1.00 85.81 89 ARG A CA 1
ATOM 694 C C . ARG A 1 89 ? -2.056 2.225 18.437 1.00 85.81 89 ARG A C 1
ATOM 696 O O . ARG A 1 89 ? -2.775 3.008 17.830 1.00 85.81 89 ARG A O 1
ATOM 703 N N . LEU A 1 90 ? -1.040 1.587 17.859 1.00 84.50 90 LEU A N 1
ATOM 704 C CA . LEU A 1 90 ? -0.701 1.639 16.435 1.00 84.50 90 LEU A CA 1
ATOM 705 C C . LEU A 1 90 ? -0.932 0.289 15.729 1.00 84.50 90 LEU A C 1
ATOM 707 O O . LEU A 1 90 ? -0.752 0.195 14.513 1.00 84.50 90 LEU A O 1
ATOM 711 N N . GLN A 1 91 ? -1.345 -0.750 16.464 1.00 91.69 91 GLN A N 1
ATOM 712 C CA . GLN A 1 91 ? -1.632 -2.084 15.933 1.00 91.69 91 GLN A CA 1
ATOM 713 C C . GLN A 1 91 ? -3.020 -2.144 15.281 1.00 91.69 91 GLN A C 1
ATOM 715 O O . GLN A 1 91 ? -3.925 -2.813 15.767 1.00 91.69 91 GLN A O 1
ATOM 720 N N . THR A 1 92 ? -3.172 -1.441 14.159 1.00 94.12 92 THR A N 1
ATOM 721 C CA . THR A 1 92 ? -4.400 -1.407 13.348 1.00 94.12 92 THR A CA 1
ATOM 722 C C . THR A 1 92 ? -4.172 -1.987 11.955 1.00 94.12 92 THR A C 1
ATOM 724 O O . THR A 1 92 ? -3.135 -1.756 11.318 1.00 94.12 92 THR A O 1
ATOM 727 N N . TYR A 1 93 ? -5.173 -2.700 11.441 1.00 95.75 93 TYR A N 1
ATOM 728 C CA . TYR A 1 93 ? -5.210 -3.186 10.068 1.00 95.75 93 TYR A CA 1
ATOM 729 C C . TYR A 1 93 ? -5.347 -2.058 9.036 1.00 95.75 93 TYR A C 1
ATOM 731 O O . TYR A 1 93 ? -5.010 -2.282 7.873 1.00 95.75 93 TYR A O 1
ATOM 739 N N . ILE A 1 94 ? -5.696 -0.830 9.440 1.00 92.00 94 ILE A N 1
ATOM 740 C CA . ILE A 1 94 ? -5.558 0.366 8.591 1.00 92.00 94 ILE A CA 1
ATOM 741 C C . ILE A 1 94 ? -4.096 0.537 8.178 1.00 92.00 94 ILE A C 1
ATOM 743 O O . ILE A 1 94 ? -3.799 0.664 6.991 1.00 92.00 94 ILE A O 1
ATOM 747 N N . THR A 1 95 ? -3.157 0.459 9.124 1.00 92.31 95 THR A N 1
ATOM 748 C CA . THR A 1 95 ? -1.722 0.542 8.821 1.00 92.31 95 THR A CA 1
ATOM 749 C C . THR A 1 95 ? -1.305 -0.585 7.881 1.00 92.31 95 THR A C 1
ATOM 751 O O . THR A 1 95 ? -0.641 -0.334 6.879 1.00 92.31 95 THR A O 1
ATOM 754 N N . VAL A 1 96 ? -1.731 -1.822 8.159 1.00 94.19 96 VAL A N 1
ATOM 755 C CA . VAL A 1 96 ? -1.440 -2.985 7.301 1.00 94.19 96 VAL A CA 1
ATOM 756 C C . VAL A 1 96 ? -1.972 -2.768 5.881 1.00 94.19 96 VAL A C 1
ATOM 758 O O . VAL A 1 96 ? -1.294 -3.120 4.914 1.00 94.19 96 VAL A O 1
ATOM 761 N N . SER A 1 97 ? -3.137 -2.129 5.737 1.00 93.75 97 SER A N 1
ATOM 762 C CA . SER A 1 97 ? -3.759 -1.863 4.439 1.00 93.75 97 SER A CA 1
ATOM 763 C C . SER A 1 97 ? -2.874 -1.033 3.509 1.00 93.75 97 SER A C 1
ATOM 765 O O . SER A 1 97 ? -2.816 -1.340 2.323 1.00 93.75 97 SER A O 1
ATOM 767 N N . HIS A 1 98 ? -2.102 -0.067 4.024 1.00 91.19 98 HIS A N 1
ATOM 768 C CA . HIS A 1 98 ? -1.176 0.732 3.207 1.00 91.19 98 HIS A CA 1
ATOM 769 C C . HIS A 1 98 ? -0.055 -0.121 2.594 1.00 91.19 98 HIS A C 1
ATOM 771 O O . HIS A 1 98 ? 0.315 0.045 1.426 1.00 91.19 98 HIS A O 1
ATOM 777 N N . PHE A 1 99 ? 0.473 -1.072 3.367 1.00 93.25 99 PHE A N 1
ATOM 778 C CA . PHE A 1 99 ? 1.520 -1.988 2.911 1.00 93.25 99 PHE A CA 1
ATOM 779 C C . PHE A 1 99 ? 0.972 -2.990 1.897 1.00 93.25 99 PHE A C 1
ATOM 781 O O . PHE A 1 99 ? 1.579 -3.201 0.846 1.00 93.25 99 PHE A O 1
ATOM 788 N N . VAL A 1 100 ? -0.208 -3.549 2.171 1.00 94.12 100 VAL A N 1
ATOM 789 C CA . VAL A 1 100 ? -0.896 -4.456 1.246 1.00 94.12 100 VAL A CA 1
ATOM 790 C C . VAL A 1 100 ? -1.266 -3.737 -0.050 1.00 94.12 100 VAL A C 1
ATOM 792 O O . VAL A 1 100 ? -0.975 -4.258 -1.121 1.00 94.12 100 VAL A O 1
ATOM 795 N N . ALA A 1 101 ? -1.812 -2.520 0.015 1.00 94.06 101 ALA A N 1
ATOM 796 C CA . ALA A 1 101 ? -2.101 -1.697 -1.158 1.00 94.06 101 ALA A CA 1
ATOM 797 C C . ALA A 1 101 ? -0.836 -1.483 -2.000 1.00 94.06 101 ALA A C 1
ATOM 799 O O . ALA A 1 101 ? -0.824 -1.751 -3.200 1.00 94.06 101 ALA A O 1
ATOM 800 N N . THR A 1 102 ? 0.271 -1.090 -1.369 1.00 92.88 102 THR A N 1
ATOM 801 C CA . THR A 1 102 ? 1.552 -0.925 -2.068 1.00 92.88 102 THR A CA 1
ATOM 802 C C . THR A 1 102 ? 2.011 -2.226 -2.739 1.00 92.88 102 THR A C 1
ATOM 804 O O . THR A 1 102 ? 2.465 -2.194 -3.884 1.00 92.88 102 THR A O 1
ATOM 807 N N . GLY A 1 103 ? 1.884 -3.373 -2.064 1.00 94.00 103 GLY A N 1
ATOM 808 C CA . GLY A 1 103 ? 2.214 -4.690 -2.619 1.00 94.00 103 GLY A CA 1
ATOM 809 C C . GLY A 1 103 ? 1.350 -5.060 -3.828 1.00 94.00 103 GLY A C 1
ATOM 810 O O . GLY A 1 103 ? 1.880 -5.391 -4.891 1.00 94.00 103 GLY A O 1
ATOM 811 N N . VAL A 1 104 ? 0.028 -4.917 -3.697 1.00 93.25 104 VAL A N 1
ATOM 812 C CA . VAL A 1 104 ? -0.955 -5.150 -4.767 1.00 93.25 104 VAL A CA 1
ATOM 813 C C . VAL A 1 104 ? -0.658 -4.267 -5.976 1.00 93.25 104 VAL A C 1
ATOM 815 O O . VAL A 1 104 ? -0.533 -4.764 -7.094 1.00 93.25 104 VAL A O 1
ATOM 818 N N . GLY A 1 105 ? -0.476 -2.963 -5.779 1.00 93.19 105 GLY A N 1
ATOM 819 C CA . GLY A 1 105 ? -0.203 -2.055 -6.886 1.00 93.19 105 GLY A CA 1
ATOM 820 C C . GLY A 1 105 ? 1.152 -2.282 -7.550 1.00 93.19 105 GLY A C 1
ATOM 821 O O . GLY A 1 105 ? 1.268 -2.112 -8.759 1.00 93.19 105 GLY A O 1
ATOM 822 N N . LYS A 1 106 ? 2.177 -2.725 -6.811 1.00 92.62 106 LYS A N 1
ATOM 823 C CA . LYS A 1 106 ? 3.455 -3.134 -7.419 1.00 92.62 106 LYS A CA 1
ATOM 824 C C . LYS A 1 106 ? 3.289 -4.381 -8.267 1.00 92.62 106 LYS A C 1
ATOM 826 O O . LYS A 1 106 ? 3.732 -4.384 -9.409 1.00 92.62 106 LYS A O 1
ATOM 831 N N . ALA A 1 107 ? 2.604 -5.396 -7.742 1.00 92.62 107 ALA A N 1
ATOM 832 C CA . ALA A 1 107 ? 2.283 -6.597 -8.502 1.00 92.62 107 ALA A CA 1
ATOM 833 C C . ALA A 1 107 ? 1.511 -6.253 -9.783 1.00 92.62 107 ALA A C 1
ATOM 835 O O . ALA A 1 107 ? 1.772 -6.826 -10.834 1.00 92.62 107 ALA A O 1
ATOM 836 N N . CYS A 1 108 ? 0.630 -5.259 -9.712 1.00 91.31 108 CYS A N 1
ATOM 837 C CA . CYS A 1 108 ? -0.091 -4.740 -10.861 1.00 91.31 108 CYS A CA 1
ATOM 838 C C . CYS A 1 108 ? 0.810 -4.053 -11.896 1.00 91.31 108 CYS A C 1
ATOM 840 O O . CYS A 1 108 ? 0.756 -4.351 -13.086 1.00 91.31 108 CYS A O 1
ATOM 842 N N . LEU A 1 109 ? 1.673 -3.138 -11.442 1.00 90.56 109 LEU A N 1
ATOM 843 C CA . LEU A 1 109 ? 2.639 -2.451 -12.300 1.00 90.56 109 LEU A CA 1
ATOM 844 C C . LEU A 1 109 ? 3.643 -3.415 -12.931 1.00 90.56 109 LEU A C 1
ATOM 846 O O . LEU A 1 109 ? 4.237 -3.063 -13.941 1.00 90.56 109 LEU A O 1
ATOM 850 N N . GLU A 1 110 ? 3.877 -4.571 -12.320 1.00 89.50 110 GLU A N 1
ATOM 851 C CA . GLU A 1 110 ? 4.775 -5.632 -12.782 1.00 89.50 110 GLU A CA 1
ATOM 852 C C . GLU A 1 110 ? 4.048 -6.719 -13.590 1.00 89.50 110 GLU A C 1
ATOM 854 O O . GLU A 1 110 ? 4.666 -7.725 -13.926 1.00 89.50 110 GLU A O 1
ATOM 859 N N . ASP A 1 111 ? 2.757 -6.526 -13.887 1.00 87.19 111 ASP A N 1
ATOM 860 C CA . ASP A 1 111 ? 1.894 -7.476 -14.599 1.00 87.19 111 ASP A CA 1
ATOM 861 C C . ASP A 1 111 ? 1.829 -8.877 -13.926 1.00 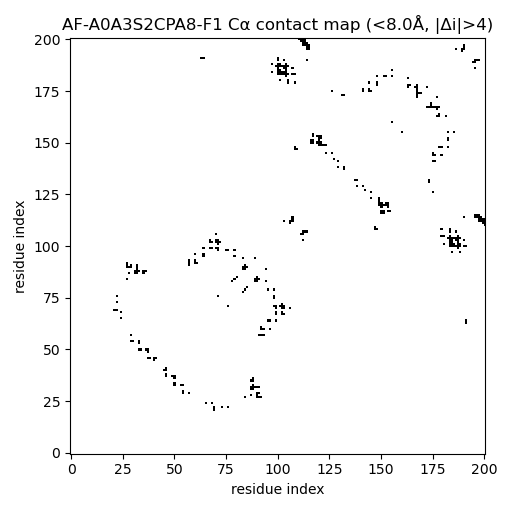87.19 111 ASP A C 1
ATOM 863 O O . ASP A 1 111 ? 1.485 -9.870 -14.565 1.00 87.19 111 ASP A O 1
ATOM 867 N N . ARG A 1 112 ? 2.134 -8.974 -12.619 1.00 88.94 112 ARG A N 1
ATOM 868 C CA . ARG A 1 112 ? 2.000 -10.203 -11.802 1.00 88.94 112 ARG A CA 1
ATOM 869 C C . ARG A 1 112 ? 0.557 -10.486 -11.391 1.00 88.94 112 ARG A C 1
ATOM 871 O O . ARG A 1 112 ? 0.210 -11.621 -11.084 1.00 88.94 112 ARG A O 1
ATOM 878 N N . ILE A 1 113 ? -0.269 -9.447 -11.360 1.00 88.75 113 ILE A N 1
ATOM 879 C CA . ILE A 1 113 ? -1.722 -9.546 -11.253 1.00 88.75 113 ILE A CA 1
ATOM 880 C C . ILE A 1 113 ? -2.334 -8.662 -12.331 1.00 88.75 113 ILE A C 1
ATOM 882 O O . ILE A 1 113 ? -1.773 -7.625 -12.691 1.00 88.75 113 ILE A O 1
ATOM 886 N N . PHE A 1 114 ? -3.500 -9.047 -12.834 1.00 87.38 114 PHE A N 1
ATOM 887 C CA . PHE A 1 114 ? -4.233 -8.190 -13.747 1.00 87.38 114 PHE A CA 1
ATOM 888 C C . PHE A 1 114 ? -4.929 -7.089 -12.952 1.00 87.38 114 PHE A C 1
ATOM 890 O O . PHE A 1 114 ? -5.767 -7.391 -12.100 1.00 87.38 114 PHE A O 1
ATOM 897 N N . CYS A 1 115 ? -4.675 -5.830 -13.301 1.00 88.06 115 CYS A N 1
ATOM 898 C CA . CYS A 1 115 ? -5.596 -4.743 -12.991 1.00 88.06 115 CYS A CA 1
ATOM 899 C C . CYS A 1 115 ? -5.978 -4.027 -14.270 1.00 88.06 115 CYS A C 1
ATOM 901 O O . CYS A 1 115 ? -5.131 -3.788 -15.131 1.00 88.06 115 CYS A O 1
ATOM 903 N N . ALA A 1 116 ? -7.253 -3.663 -14.380 1.00 82.06 116 ALA A N 1
ATOM 904 C CA . ALA A 1 116 ? -7.728 -2.891 -15.518 1.00 82.06 116 ALA A CA 1
ATOM 905 C C . ALA A 1 116 ? -6.870 -1.615 -15.661 1.00 82.06 116 ALA A C 1
ATOM 907 O O . ALA A 1 116 ? -6.832 -0.829 -14.707 1.00 82.06 116 ALA A O 1
ATOM 908 N N . PRO A 1 117 ? -6.157 -1.415 -16.788 1.00 72.62 117 PRO A N 1
ATOM 909 C CA . PRO A 1 117 ? -5.403 -0.191 -17.021 1.00 72.62 117 PRO A CA 1
ATOM 910 C C . PRO A 1 117 ? -6.361 0.974 -17.265 1.00 72.62 117 PRO A C 1
ATOM 912 O O . PRO A 1 117 ? -7.567 0.789 -17.463 1.00 72.62 117 PRO A O 1
ATOM 915 N N . ASP A 1 118 ? -5.819 2.185 -17.280 1.00 68.25 118 ASP A N 1
ATOM 916 C CA . ASP A 1 118 ? -6.628 3.352 -17.593 1.00 68.25 118 ASP A CA 1
ATOM 917 C C . ASP A 1 118 ? -7.018 3.355 -19.074 1.00 68.25 118 ASP A C 1
ATOM 919 O O . ASP A 1 118 ? -6.335 2.796 -19.935 1.00 68.25 118 ASP A O 1
ATOM 923 N N . LYS A 1 119 ? -8.118 4.044 -19.393 1.00 69.12 119 LYS A N 1
ATOM 924 C CA . LYS A 1 119 ? -8.577 4.198 -20.783 1.00 69.12 119 LYS A CA 1
ATOM 925 C C . LYS A 1 119 ? -7.609 5.026 -21.637 1.00 69.12 119 LYS A C 1
ATOM 927 O O . LYS A 1 119 ? -7.704 4.997 -22.860 1.00 69.12 119 LYS A O 1
ATOM 932 N N . THR A 1 120 ? -6.702 5.770 -21.004 1.00 77.88 120 THR A N 1
ATOM 933 C CA . THR A 1 120 ? -5.778 6.705 -21.649 1.00 77.88 120 THR A CA 1
ATOM 934 C C . THR A 1 120 ? -4.368 6.528 -21.112 1.00 77.88 120 THR A C 1
ATOM 936 O O . THR A 1 120 ? -4.122 6.679 -19.921 1.00 77.88 120 THR A O 1
ATOM 939 N N . THR A 1 121 ? -3.423 6.248 -22.005 1.00 80.38 121 THR A N 1
ATOM 940 C CA . THR A 1 121 ? -1.989 6.261 -21.689 1.00 80.38 121 THR A CA 1
ATOM 941 C C . THR A 1 121 ? -1.459 7.691 -21.797 1.00 80.38 121 THR A C 1
ATOM 943 O O . THR A 1 121 ? -1.768 8.388 -22.763 1.00 80.38 121 THR A O 1
ATOM 946 N N . VAL A 1 122 ? -0.662 8.133 -20.823 1.00 82.31 122 VAL A N 1
ATOM 947 C CA . VAL A 1 122 ? -0.040 9.470 -20.813 1.00 82.31 122 VAL A CA 1
ATOM 948 C C . VAL A 1 122 ? 1.467 9.319 -20.890 1.00 82.31 122 VAL A C 1
ATOM 950 O O . VAL A 1 122 ? 2.051 8.641 -20.054 1.00 82.31 122 VAL A O 1
ATOM 953 N N . GLU A 1 123 ? 2.109 9.981 -21.854 1.00 86.06 123 GLU A N 1
ATOM 954 C CA . GLU A 1 123 ? 3.568 9.957 -21.964 1.00 86.06 123 GLU A CA 1
ATOM 955 C C . GLU A 1 123 ? 4.253 10.736 -20.833 1.00 86.06 123 GLU A C 1
ATOM 957 O O . GLU A 1 123 ? 4.002 11.923 -20.612 1.00 86.06 123 GLU A O 1
ATOM 962 N N . LEU A 1 124 ? 5.233 10.106 -20.186 1.00 84.12 124 LEU A N 1
ATOM 963 C CA . LEU A 1 124 ? 6.052 10.709 -19.135 1.00 84.12 124 LEU A CA 1
ATOM 964 C C . LEU A 1 124 ? 7.319 11.344 -19.728 1.00 84.12 124 LEU A C 1
ATOM 966 O O . LEU A 1 124 ? 8.450 10.931 -19.455 1.00 84.12 124 LEU A O 1
ATOM 970 N N . VAL A 1 125 ? 7.127 12.365 -20.571 1.00 82.00 125 VAL A N 1
ATOM 971 C CA . VAL A 1 125 ? 8.187 12.997 -21.386 1.00 82.00 125 VAL A CA 1
ATOM 972 C C . VAL A 1 125 ? 9.360 13.518 -20.546 1.00 82.00 125 VAL A C 1
ATOM 974 O O . VAL A 1 125 ? 10.514 13.339 -20.940 1.00 82.00 125 VAL A O 1
ATOM 977 N N . ALA A 1 126 ? 9.084 14.085 -19.366 1.00 79.69 126 ALA A N 1
ATOM 978 C CA . ALA A 1 126 ? 10.100 14.601 -18.440 1.00 79.69 126 ALA A CA 1
ATOM 979 C C . ALA A 1 126 ? 11.116 13.534 -17.984 1.00 79.69 126 ALA A C 1
ATOM 981 O O . ALA A 1 126 ? 12.232 13.870 -17.600 1.00 79.69 126 ALA A O 1
ATOM 982 N N . PHE A 1 127 ? 10.760 12.250 -18.089 1.00 81.38 127 PHE A N 1
ATOM 983 C CA . PHE A 1 127 ? 11.589 11.122 -17.666 1.00 81.38 127 PHE A CA 1
ATOM 984 C C . PHE A 1 127 ? 12.130 10.288 -18.840 1.00 81.38 127 PHE A C 1
ATOM 986 O O . PHE A 1 127 ? 12.707 9.227 -18.615 1.00 81.38 127 PHE A O 1
ATOM 993 N N . LYS A 1 128 ? 11.989 10.750 -20.097 1.00 76.94 128 LYS A N 1
ATOM 994 C CA . LYS A 1 128 ? 12.534 10.052 -21.285 1.00 76.94 128 LYS A CA 1
ATOM 995 C C . LYS A 1 128 ? 14.064 10.015 -21.303 1.00 76.94 128 LYS A C 1
ATOM 997 O O . LYS A 1 128 ? 14.649 9.034 -21.752 1.00 76.94 128 LYS A O 1
ATOM 1002 N N . LYS A 1 129 ? 14.720 11.081 -20.836 1.00 68.56 129 LYS A N 1
ATOM 1003 C CA . LYS A 1 129 ? 16.180 11.135 -20.706 1.00 68.56 129 LYS A CA 1
ATOM 1004 C C . LYS A 1 129 ? 16.547 10.734 -19.284 1.00 68.56 129 LYS A C 1
ATOM 1006 O O . LYS A 1 129 ? 16.414 11.537 -18.366 1.00 68.56 129 LYS A O 1
ATOM 1011 N N . ALA A 1 130 ? 17.021 9.504 -19.107 1.00 67.69 130 ALA A N 1
ATOM 1012 C CA . ALA A 1 130 ? 17.491 8.990 -17.823 1.00 67.69 130 ALA A CA 1
ATOM 1013 C C . ALA A 1 130 ? 18.859 9.595 -17.436 1.00 67.69 130 ALA A C 1
ATOM 1015 O O . ALA A 1 130 ? 19.820 8.876 -17.194 1.00 67.69 130 ALA A O 1
ATOM 1016 N N . GLY A 1 131 ? 18.968 10.930 -17.395 1.00 71.19 131 GLY A N 1
ATOM 1017 C CA . GLY A 1 131 ? 20.195 11.644 -17.008 1.00 71.19 131 GLY A CA 1
ATOM 1018 C C . GLY A 1 131 ? 20.624 11.389 -15.557 1.00 71.19 131 GLY A C 1
ATOM 1019 O O . GLY A 1 131 ? 21.734 11.732 -15.173 1.00 71.19 131 GLY A O 1
ATOM 1020 N N . TYR A 1 132 ? 19.749 10.760 -14.772 1.00 78.69 132 TYR A N 1
ATOM 1021 C CA . TYR A 1 132 ? 19.981 10.281 -13.412 1.00 78.69 132 TYR A CA 1
ATOM 1022 C C . TYR A 1 132 ? 20.460 8.816 -13.352 1.00 78.69 132 TYR A C 1
ATOM 1024 O O . TYR A 1 132 ? 20.724 8.312 -12.264 1.00 78.69 132 TYR A O 1
ATOM 1032 N N . CYS A 1 133 ? 20.558 8.108 -14.484 1.00 85.06 133 CYS A N 1
ATOM 1033 C CA . CYS A 1 133 ? 21.002 6.716 -14.516 1.00 85.06 133 CYS A CA 1
ATOM 1034 C C . CYS A 1 133 ? 22.510 6.596 -14.782 1.00 85.06 133 CYS A C 1
ATOM 1036 O O . CYS A 1 133 ? 22.966 7.009 -15.849 1.00 85.06 133 CYS A O 1
ATOM 1038 N N . PRO A 1 134 ? 23.287 5.955 -13.887 1.00 84.38 134 PRO A N 1
ATOM 1039 C CA . PRO A 1 134 ? 24.735 5.817 -14.053 1.00 84.38 134 PRO A CA 1
ATOM 1040 C C . PRO A 1 134 ? 25.149 4.649 -14.967 1.00 84.38 134 PRO A C 1
ATOM 1042 O O . PRO A 1 134 ? 26.321 4.532 -15.314 1.00 84.38 134 PRO A O 1
ATOM 1045 N N . SER A 1 135 ? 24.225 3.756 -15.344 1.00 88.50 135 SER A N 1
ATOM 1046 C CA . SER A 1 135 ? 24.532 2.523 -16.083 1.00 88.50 135 SER A CA 1
ATOM 1047 C C . SER A 1 135 ? 23.480 2.180 -17.140 1.00 88.50 135 SER A C 1
ATOM 1049 O O . SER A 1 135 ? 22.336 2.636 -17.083 1.00 88.50 135 SER A O 1
ATOM 1051 N N . LYS A 1 136 ? 23.853 1.320 -18.100 1.00 88.38 136 LYS A N 1
ATOM 1052 C CA . LYS A 1 136 ? 22.926 0.797 -19.120 1.00 88.38 136 LYS A CA 1
ATOM 1053 C C . LYS A 1 136 ? 21.780 -0.013 -18.507 1.00 88.38 136 LYS A C 1
ATOM 1055 O O . LYS A 1 136 ? 20.656 0.081 -18.995 1.00 88.38 136 LYS A O 1
ATOM 1060 N N . ASP A 1 137 ? 22.048 -0.764 -17.440 1.00 89.75 137 ASP A N 1
ATOM 1061 C CA . ASP A 1 137 ? 21.017 -1.533 -16.737 1.00 89.75 137 ASP A CA 1
ATOM 1062 C C . ASP A 1 137 ? 19.988 -0.615 -16.075 1.00 89.75 137 ASP A C 1
ATOM 1064 O O . ASP A 1 137 ? 18.791 -0.827 -16.260 1.00 89.75 137 ASP A O 1
ATOM 1068 N N . CYS A 1 138 ? 20.434 0.470 -15.429 1.00 87.44 138 CYS A N 1
ATOM 1069 C CA . CYS A 1 138 ? 19.530 1.487 -14.887 1.00 87.44 138 CYS A CA 1
ATOM 1070 C C . CYS A 1 138 ? 18.636 2.076 -15.982 1.00 87.44 138 CYS A C 1
ATOM 1072 O O . CYS A 1 138 ? 17.421 2.140 -15.817 1.00 87.44 138 CYS A O 1
ATOM 1074 N N . ILE A 1 139 ? 19.215 2.450 -17.131 1.00 88.06 139 ILE A N 1
ATOM 1075 C CA . ILE A 1 139 ? 18.452 3.007 -18.259 1.00 88.06 139 ILE A CA 1
ATOM 1076 C C . ILE A 1 139 ? 17.374 2.021 -18.722 1.00 88.06 139 ILE A C 1
ATOM 1078 O O . ILE A 1 139 ? 16.233 2.424 -18.959 1.00 88.06 139 ILE A O 1
ATOM 1082 N N . ARG A 1 140 ? 17.716 0.733 -18.846 1.00 90.12 140 ARG A N 1
ATOM 1083 C CA . ARG A 1 140 ? 16.771 -0.315 -19.248 1.00 90.12 140 ARG A CA 1
ATOM 1084 C C . ARG A 1 140 ? 15.635 -0.457 -18.234 1.00 90.12 140 ARG A C 1
ATOM 1086 O O . ARG A 1 140 ? 14.470 -0.465 -18.630 1.00 90.12 140 ARG A O 1
ATOM 1093 N N . GLU A 1 141 ? 15.960 -0.551 -16.948 1.00 88.56 141 GLU A N 1
ATOM 1094 C CA . GLU A 1 141 ? 14.977 -0.718 -15.874 1.00 88.56 141 GLU A CA 1
ATOM 1095 C C . GLU A 1 1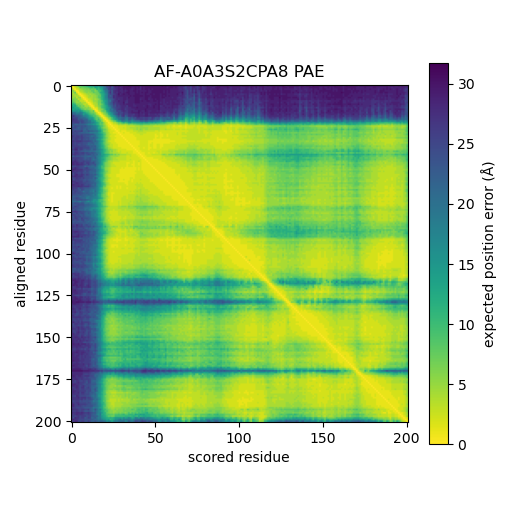41 ? 14.041 0.485 -15.742 1.00 88.56 141 GLU A C 1
ATOM 1097 O O . GLU A 1 141 ? 12.824 0.314 -15.682 1.00 88.56 141 GLU A O 1
ATOM 1102 N N . GLU A 1 142 ? 14.588 1.698 -15.758 1.00 88.81 142 GLU A N 1
ATOM 1103 C CA . GLU A 1 142 ? 13.816 2.939 -15.679 1.00 88.81 142 GLU A CA 1
ATOM 1104 C C . GLU A 1 142 ? 12.972 3.150 -16.941 1.00 88.81 142 GLU A C 1
ATOM 1106 O O . GLU A 1 142 ? 11.821 3.566 -16.846 1.00 88.81 142 GLU A O 1
ATOM 1111 N N . THR A 1 143 ? 13.459 2.761 -18.124 1.00 89.81 143 THR A N 1
ATOM 1112 C CA . THR A 1 143 ? 12.637 2.780 -19.346 1.00 89.81 143 THR A CA 1
ATOM 1113 C C . THR A 1 143 ? 11.442 1.838 -19.225 1.00 89.81 143 THR A C 1
ATOM 1115 O O . THR A 1 143 ? 10.317 2.236 -19.525 1.00 89.81 143 THR A O 1
ATOM 1118 N N . ALA A 1 144 ? 11.657 0.609 -18.750 1.00 90.38 144 ALA A N 1
ATOM 1119 C CA . ALA A 1 144 ? 10.572 -0.344 -18.540 1.00 90.38 144 ALA A CA 1
ATOM 1120 C C . ALA A 1 144 ? 9.581 0.154 -17.473 1.00 90.38 144 ALA A C 1
ATOM 1122 O O . ALA A 1 144 ? 8.368 0.044 -17.646 1.00 90.38 144 ALA A O 1
ATOM 1123 N N . ARG A 1 145 ? 10.089 0.760 -16.394 1.00 91.12 145 ARG A N 1
ATOM 1124 C CA . ARG A 1 145 ? 9.281 1.360 -15.326 1.00 91.12 145 ARG A CA 1
ATOM 1125 C C . ARG A 1 145 ? 8.440 2.529 -15.837 1.00 91.12 145 ARG A C 1
ATOM 1127 O O . ARG A 1 145 ? 7.250 2.575 -15.538 1.00 91.12 145 ARG A O 1
ATOM 1134 N N . ARG A 1 146 ? 9.011 3.406 -16.670 1.00 91.88 146 ARG A N 1
ATOM 1135 C CA . ARG A 1 146 ? 8.288 4.493 -17.349 1.00 91.88 146 ARG A CA 1
ATOM 1136 C C . ARG A 1 146 ? 7.107 3.944 -18.140 1.00 91.88 146 ARG A C 1
ATOM 1138 O O . ARG A 1 146 ? 5.984 4.350 -17.886 1.00 91.88 146 ARG A O 1
ATOM 1145 N N . LEU A 1 147 ? 7.347 2.993 -19.043 1.00 90.44 147 LEU A N 1
ATOM 1146 C CA . LEU A 1 147 ? 6.300 2.440 -19.912 1.00 90.44 147 LEU A CA 1
ATOM 1147 C C . LEU A 1 147 ? 5.147 1.806 -19.121 1.00 90.44 147 LEU A C 1
ATOM 1149 O O . LEU A 1 147 ? 3.996 1.880 -19.540 1.00 90.44 147 LEU A O 1
ATOM 1153 N N . ARG A 1 148 ? 5.436 1.191 -17.966 1.00 90.56 148 ARG A N 1
ATOM 1154 C CA . ARG A 1 148 ? 4.399 0.642 -17.078 1.00 90.56 148 ARG A CA 1
ATOM 1155 C C . ARG A 1 148 ? 3.608 1.757 -16.399 1.00 90.56 148 ARG A C 1
ATOM 1157 O O . ARG A 1 148 ? 2.386 1.702 -16.401 1.00 90.56 148 ARG A O 1
ATOM 1164 N N . LEU A 1 149 ? 4.282 2.795 -15.905 1.00 91.19 149 LEU A N 1
ATOM 1165 C CA . LEU A 1 149 ? 3.643 3.962 -15.289 1.00 91.19 149 LEU A CA 1
ATOM 1166 C C . LEU A 1 149 ? 2.729 4.731 -16.247 1.00 91.19 149 LEU A C 1
ATOM 1168 O O . LEU A 1 149 ? 1.650 5.151 -15.840 1.00 91.19 149 LEU A O 1
ATOM 1172 N N . GLU A 1 150 ? 3.119 4.884 -17.513 1.00 90.94 150 GLU A N 1
ATOM 1173 C CA . GLU A 1 150 ? 2.342 5.620 -18.524 1.00 90.94 150 GLU A CA 1
ATOM 1174 C C . GLU A 1 150 ? 0.912 5.063 -18.696 1.00 90.94 150 GLU A C 1
ATOM 1176 O O . GLU A 1 150 ? -0.006 5.826 -19.001 1.00 90.94 150 GLU A O 1
ATOM 1181 N N . LYS A 1 151 ? 0.697 3.762 -18.429 1.00 88.62 151 LYS A N 1
ATOM 1182 C CA . LYS A 1 151 ? -0.620 3.093 -18.480 1.00 88.62 151 LYS A CA 1
ATOM 1183 C C . LYS A 1 151 ? -1.575 3.479 -17.339 1.00 88.62 151 LYS A C 1
ATOM 1185 O O . LYS A 1 151 ? -2.777 3.262 -17.468 1.00 88.62 151 LYS A O 1
ATOM 1190 N N . TYR A 1 152 ? -1.041 3.981 -16.225 1.00 88.12 152 TYR A N 1
ATOM 1191 C CA . TYR A 1 152 ? -1.782 4.221 -14.977 1.00 88.12 152 TYR A CA 1
ATOM 1192 C C . TYR A 1 152 ? -1.698 5.670 -14.488 1.00 88.12 152 TYR A C 1
ATOM 1194 O O . TYR A 1 152 ? -2.413 6.075 -13.579 1.00 88.12 152 TYR A O 1
ATOM 1202 N N . TRP A 1 153 ? -0.799 6.468 -15.061 1.00 88.12 153 TRP A N 1
ATOM 1203 C CA . TRP A 1 153 ? -0.533 7.824 -14.595 1.00 88.12 153 TRP A CA 1
ATOM 1204 C C . TRP A 1 153 ? -1.762 8.738 -14.676 1.00 88.12 153 TRP A C 1
ATOM 1206 O O . TRP A 1 153 ? -1.936 9.623 -13.842 1.00 88.12 153 TRP A O 1
ATOM 1216 N N . SER A 1 154 ? -2.622 8.521 -15.674 1.00 85.12 154 SER A N 1
ATOM 1217 C CA . SER A 1 154 ? -3.788 9.373 -15.922 1.00 85.12 154 SER A CA 1
ATOM 1218 C C . SER A 1 154 ? -4.898 9.252 -14.875 1.00 85.12 154 SER A C 1
ATOM 1220 O O . SER A 1 154 ? -5.671 10.193 -14.716 1.00 85.12 154 SER A O 1
ATOM 1222 N N . SER A 1 155 ? -4.986 8.122 -14.167 1.00 80.44 155 SER A N 1
ATOM 1223 C CA . SER A 1 155 ? -6.012 7.886 -13.145 1.00 80.44 155 SER A CA 1
ATOM 1224 C C . SER A 1 155 ? -5.672 8.458 -11.781 1.00 80.44 155 SER A C 1
ATOM 1226 O O . SER A 1 155 ? -6.546 8.495 -10.914 1.00 80.44 155 SER A O 1
ATOM 1228 N N . LEU A 1 156 ? -4.439 8.927 -11.579 1.00 84.00 156 LEU A N 1
ATOM 1229 C CA . LEU A 1 156 ? -4.065 9.528 -10.310 1.00 84.00 156 LEU A CA 1
ATOM 1230 C C . LEU A 1 156 ? -4.864 10.814 -10.069 1.00 84.00 156 LEU A C 1
ATOM 1232 O O . LEU A 1 156 ? -4.889 11.704 -10.928 1.00 84.00 156 LEU A O 1
ATOM 1236 N N . PRO A 1 157 ? -5.458 10.977 -8.875 1.00 84.56 157 PRO A N 1
ATOM 1237 C CA . PRO A 1 157 ? -6.043 12.245 -8.476 1.00 84.56 157 PRO A CA 1
ATOM 1238 C C . PRO A 1 157 ? -5.022 13.385 -8.582 1.00 84.56 157 PRO A C 1
ATOM 1240 O O . PRO A 1 157 ? -3.875 13.234 -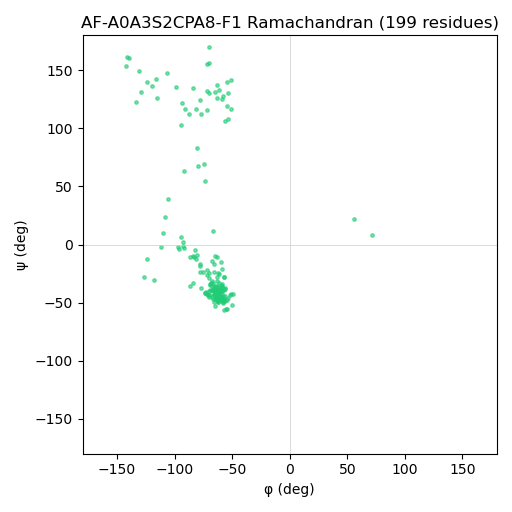8.167 1.00 84.56 157 PRO A O 1
ATOM 1243 N N . ILE A 1 158 ? -5.446 14.561 -9.061 1.00 83.38 158 ILE A N 1
ATOM 1244 C CA . ILE A 1 158 ? -4.556 15.716 -9.320 1.00 83.38 158 ILE A CA 1
ATOM 1245 C C . ILE A 1 158 ? -3.672 16.060 -8.109 1.00 83.38 158 ILE A C 1
ATOM 1247 O O . ILE A 1 158 ? -2.473 16.304 -8.256 1.00 83.38 158 ILE A O 1
ATOM 1251 N N . HIS A 1 159 ? -4.249 16.046 -6.904 1.00 83.38 159 HIS A N 1
ATOM 1252 C CA . HIS A 1 159 ? -3.515 16.327 -5.668 1.00 83.38 159 HIS A CA 1
ATOM 1253 C C . HIS A 1 159 ? -2.413 15.288 -5.394 1.00 83.38 159 HIS A C 1
ATOM 1255 O O . HIS A 1 159 ? -1.327 15.645 -4.936 1.00 83.38 159 HIS A O 1
ATOM 1261 N N . LYS A 1 160 ? -2.660 14.016 -5.730 1.00 84.19 160 LYS A N 1
ATOM 1262 C CA . LYS A 1 160 ? -1.698 12.922 -5.586 1.00 84.19 160 LYS A CA 1
ATOM 1263 C C . LYS A 1 160 ? -0.592 13.044 -6.625 1.00 84.19 160 LYS A C 1
ATOM 1265 O O . LYS A 1 160 ? 0.575 12.968 -6.265 1.00 84.19 160 LYS A O 1
ATOM 1270 N N . THR A 1 161 ? -0.932 13.362 -7.873 1.00 85.31 161 THR A N 1
ATOM 1271 C CA . THR A 1 161 ? 0.036 13.599 -8.954 1.00 85.31 161 THR A CA 1
ATOM 1272 C C . THR A 1 161 ? 1.063 14.670 -8.580 1.00 85.31 161 THR A C 1
ATOM 1274 O O . THR A 1 161 ? 2.267 14.441 -8.711 1.00 85.31 161 THR A O 1
ATOM 1277 N N . GLY A 1 162 ? 0.611 15.817 -8.057 1.00 85.56 162 GLY A N 1
ATOM 1278 C CA . GLY A 1 162 ? 1.505 16.888 -7.604 1.00 85.56 162 GLY A CA 1
ATOM 1279 C C . GLY A 1 162 ? 2.431 16.445 -6.466 1.00 85.56 162 GLY A C 1
ATOM 1280 O O . GLY A 1 162 ? 3.637 16.698 -6.507 1.00 85.56 162 GLY A O 1
ATOM 1281 N N . TRP A 1 163 ? 1.888 15.719 -5.485 1.00 85.81 163 TRP A N 1
ATOM 1282 C CA . TRP A 1 163 ? 2.661 15.178 -4.367 1.00 85.81 163 TRP A CA 1
ATOM 1283 C C . TRP A 1 163 ? 3.707 14.142 -4.815 1.00 85.81 163 TRP A C 1
ATOM 1285 O O . TRP A 1 163 ? 4.872 14.251 -4.417 1.00 85.81 163 TRP A O 1
ATOM 1295 N N . CYS A 1 164 ? 3.330 13.196 -5.689 1.00 87.06 164 CYS A N 1
ATOM 1296 C CA . CYS A 1 164 ? 4.232 12.179 -6.238 1.00 87.06 164 CYS A CA 1
ATOM 1297 C C . CYS A 1 164 ? 5.394 12.824 -7.007 1.00 87.06 164 CYS A C 1
ATOM 1299 O O . CYS A 1 164 ? 6.547 12.431 -6.834 1.00 87.06 164 CYS A O 1
ATOM 1301 N N . LEU A 1 165 ? 5.097 13.814 -7.861 1.00 86.69 165 LEU A N 1
ATOM 1302 C CA . LEU A 1 165 ? 6.104 14.508 -8.668 1.00 86.69 165 LEU A CA 1
ATOM 1303 C C . LEU A 1 165 ? 7.079 15.303 -7.800 1.00 86.69 165 LEU A C 1
ATOM 1305 O O . LEU A 1 165 ? 8.283 15.232 -8.033 1.00 86.69 165 LEU A O 1
ATOM 1309 N N . SER A 1 166 ? 6.577 16.006 -6.780 1.00 84.38 166 SER A N 1
ATOM 1310 C CA . SER A 1 166 ? 7.426 16.722 -5.822 1.00 84.38 166 SER A CA 1
ATOM 1311 C C . SER A 1 166 ? 8.424 15.769 -5.154 1.00 84.38 166 SER A C 1
ATOM 1313 O O . SER A 1 166 ? 9.629 16.014 -5.176 1.00 84.38 166 SER A O 1
ATOM 1315 N N . HIS A 1 167 ? 7.949 14.612 -4.676 1.00 81.19 167 HIS A N 1
ATOM 1316 C CA . HIS A 1 167 ? 8.804 13.589 -4.066 1.00 81.19 167 HIS A CA 1
ATOM 1317 C C . HIS A 1 167 ? 9.807 12.988 -5.051 1.00 81.19 167 HIS A C 1
ATOM 1319 O O . HIS A 1 167 ? 10.971 12.814 -4.700 1.00 81.19 167 HIS A O 1
ATOM 1325 N N . ALA A 1 168 ? 9.388 12.692 -6.283 1.00 83.62 168 ALA A N 1
ATOM 1326 C CA . ALA A 1 168 ? 10.254 12.081 -7.289 1.00 83.62 168 ALA A CA 1
ATOM 1327 C C . ALA A 1 168 ? 11.439 12.968 -7.691 1.00 83.62 168 ALA A C 1
ATOM 1329 O O . ALA A 1 168 ? 12.487 12.457 -8.074 1.00 83.62 168 ALA A O 1
ATOM 1330 N N . LEU A 1 169 ? 11.291 14.290 -7.590 1.00 78.56 169 LEU A N 1
ATOM 1331 C CA . LEU A 1 169 ? 12.352 15.243 -7.909 1.00 78.56 169 LEU A CA 1
ATOM 1332 C C . LEU A 1 169 ? 13.377 15.414 -6.771 1.00 78.56 169 LEU A C 1
ATOM 1334 O O . LEU A 1 169 ? 14.436 16.007 -6.992 1.00 78.56 169 LEU A O 1
ATOM 1338 N N . HIS A 1 170 ? 13.126 14.859 -5.580 1.00 70.50 170 HIS A N 1
ATOM 1339 C CA . HIS A 1 170 ? 14.122 14.802 -4.511 1.00 70.50 170 HIS A CA 1
ATOM 1340 C C . HIS A 1 170 ? 15.155 13.691 -4.792 1.00 70.50 170 HIS A C 1
ATOM 1342 O O . HIS A 1 170 ? 14.865 12.499 -4.733 1.00 70.50 170 HIS A O 1
ATOM 1348 N N . GLN A 1 171 ? 16.399 14.098 -5.070 1.00 58.81 171 GLN A N 1
ATOM 1349 C CA . GLN A 1 171 ? 17.465 13.311 -5.723 1.00 58.81 171 GLN A CA 1
ATOM 1350 C C . GLN A 1 171 ? 18.035 12.097 -4.956 1.00 58.81 171 GLN A C 1
ATOM 1352 O O . GLN A 1 171 ? 19.072 11.564 -5.347 1.00 58.81 171 GLN A O 1
ATOM 1357 N N . LYS A 1 172 ? 17.422 11.637 -3.859 1.00 70.31 172 LYS A N 1
ATOM 1358 C CA . LYS A 1 172 ? 17.979 10.509 -3.087 1.00 70.31 172 LYS A CA 1
ATOM 1359 C C . LYS A 1 172 ? 17.761 9.151 -3.772 1.00 70.31 172 LYS A C 1
ATOM 1361 O O . LYS A 1 172 ? 18.524 8.225 -3.517 1.00 70.31 172 LYS A O 1
ATOM 1366 N N . TYR A 1 173 ? 16.752 9.034 -4.636 1.00 73.06 173 TYR A N 1
ATOM 1367 C CA . TYR A 1 173 ? 16.407 7.795 -5.339 1.00 73.06 173 TYR A CA 1
ATOM 1368 C C . TYR A 1 173 ? 16.029 8.068 -6.803 1.00 73.06 173 TYR A C 1
ATOM 1370 O O . TYR A 1 173 ? 15.664 9.201 -7.127 1.00 73.06 173 TYR A O 1
ATOM 1378 N N . PRO A 1 174 ? 16.076 7.054 -7.691 1.00 82.75 174 PRO A N 1
ATOM 1379 C CA . PRO A 1 174 ? 15.582 7.184 -9.056 1.00 82.75 174 PRO A CA 1
ATOM 1380 C C . PRO A 1 174 ? 14.126 7.683 -9.083 1.00 82.75 174 PRO A C 1
ATOM 1382 O O . PRO A 1 174 ? 13.268 7.130 -8.383 1.00 82.75 174 PRO A O 1
ATOM 1385 N N . PRO A 1 175 ? 13.810 8.712 -9.884 1.00 84.50 175 PRO A N 1
ATOM 1386 C CA . PRO A 1 175 ? 12.507 9.360 -9.852 1.00 84.50 175 PRO A CA 1
ATOM 1387 C C . PRO A 1 175 ? 11.369 8.406 -10.223 1.00 84.50 175 PRO A C 1
ATOM 1389 O O . PRO A 1 175 ? 10.326 8.428 -9.571 1.00 84.50 175 PRO A O 1
ATOM 1392 N N . LEU A 1 176 ? 11.546 7.520 -11.214 1.00 88.69 176 LEU A N 1
ATOM 1393 C CA . LEU A 1 176 ? 10.466 6.607 -11.600 1.00 88.69 176 LEU A CA 1
ATOM 1394 C C . LEU A 1 176 ? 10.239 5.523 -10.548 1.00 88.69 176 LEU A C 1
ATOM 1396 O O . LEU A 1 176 ? 9.114 5.035 -10.425 1.00 88.69 176 LEU A O 1
ATOM 1400 N N . GLN A 1 177 ? 11.255 5.161 -9.757 1.00 85.31 177 GLN A N 1
ATOM 1401 C CA . GLN A 1 177 ? 11.083 4.283 -8.597 1.00 85.31 177 GLN A CA 1
ATOM 1402 C C . GLN A 1 177 ? 10.180 4.935 -7.544 1.00 85.31 177 GLN A C 1
ATOM 1404 O O . GLN A 1 177 ? 9.270 4.279 -7.035 1.00 85.31 177 GLN A O 1
ATOM 1409 N N . ILE A 1 178 ? 10.382 6.225 -7.261 1.00 84.50 178 ILE A N 1
ATOM 1410 C CA . ILE A 1 178 ? 9.515 6.986 -6.350 1.00 84.50 178 ILE A CA 1
ATOM 1411 C C . ILE A 1 178 ? 8.089 7.052 -6.910 1.00 84.50 178 ILE A C 1
ATOM 1413 O O . ILE A 1 178 ? 7.136 6.720 -6.201 1.00 84.50 178 ILE A O 1
ATOM 1417 N N . LEU A 1 179 ? 7.937 7.395 -8.194 1.00 89.38 179 LEU A N 1
ATOM 1418 C CA . LEU A 1 179 ? 6.624 7.431 -8.844 1.00 89.38 179 LEU A CA 1
ATOM 1419 C C . LEU A 1 179 ? 5.930 6.066 -8.814 1.00 89.38 179 LEU A C 1
ATOM 1421 O O . LEU A 1 179 ? 4.737 6.007 -8.547 1.00 89.38 179 LEU A O 1
ATOM 1425 N N . SER A 1 180 ? 6.668 4.970 -8.997 1.00 90.44 180 SER A N 1
ATOM 1426 C CA . SER A 1 180 ? 6.117 3.609 -8.920 1.00 90.44 180 SER A CA 1
ATOM 1427 C C . SER A 1 180 ? 5.525 3.286 -7.564 1.00 90.44 180 SER A C 1
ATOM 1429 O O . SER A 1 180 ? 4.454 2.696 -7.519 1.00 90.44 180 SER A O 1
ATOM 1431 N N . ASN A 1 181 ? 6.167 3.692 -6.468 1.00 87.12 181 ASN A N 1
ATOM 1432 C CA . ASN A 1 181 ? 5.579 3.504 -5.142 1.00 87.12 181 ASN A CA 1
ATOM 1433 C C . ASN A 1 181 ? 4.280 4.310 -4.994 1.00 87.12 181 ASN A C 1
ATOM 1435 O O . ASN A 1 181 ? 3.284 3.776 -4.518 1.00 87.12 181 ASN A O 1
ATOM 1439 N N . CYS A 1 182 ? 4.278 5.562 -5.459 1.00 88.00 182 CYS A N 1
ATOM 1440 C CA . CYS A 1 182 ? 3.114 6.441 -5.363 1.00 88.00 182 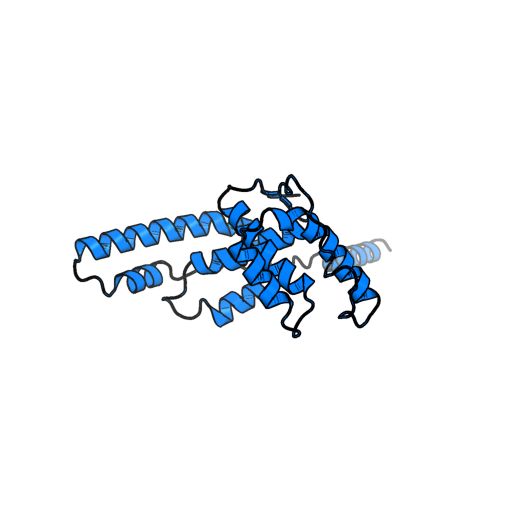CYS A CA 1
ATOM 1441 C C . CYS A 1 182 ? 1.909 5.916 -6.165 1.00 88.00 182 CYS A C 1
ATOM 1443 O O . CYS A 1 182 ? 0.776 5.907 -5.681 1.00 88.00 182 CYS A O 1
ATOM 1445 N N . VAL A 1 183 ? 2.165 5.451 -7.393 1.00 90.94 183 VAL A N 1
ATOM 1446 C CA . VAL A 1 183 ? 1.142 4.871 -8.272 1.00 90.94 183 VAL A CA 1
ATOM 1447 C C . VAL A 1 183 ? 0.675 3.516 -7.750 1.00 90.94 183 VAL A C 1
ATOM 1449 O O . VAL A 1 183 ? -0.523 3.245 -7.755 1.00 90.94 183 VAL A O 1
ATOM 1452 N N . ALA A 1 184 ? 1.591 2.686 -7.248 1.00 92.62 184 ALA A N 1
ATOM 1453 C CA . ALA A 1 184 ? 1.247 1.398 -6.662 1.00 92.62 184 ALA A CA 1
ATOM 1454 C C . ALA A 1 184 ? 0.282 1.548 -5.479 1.00 92.62 184 ALA A C 1
ATOM 1456 O O . ALA A 1 184 ? -0.722 0.847 -5.424 1.00 92.62 184 ALA A O 1
ATOM 1457 N N . GLU A 1 185 ? 0.535 2.480 -4.562 1.00 90.19 185 GLU A N 1
ATOM 1458 C CA . GLU A 1 185 ? -0.376 2.702 -3.436 1.00 90.19 185 GLU A CA 1
ATOM 1459 C C . GLU A 1 185 ? -1.792 3.070 -3.913 1.00 90.19 185 GLU A C 1
ATOM 1461 O O . GLU A 1 185 ? -2.775 2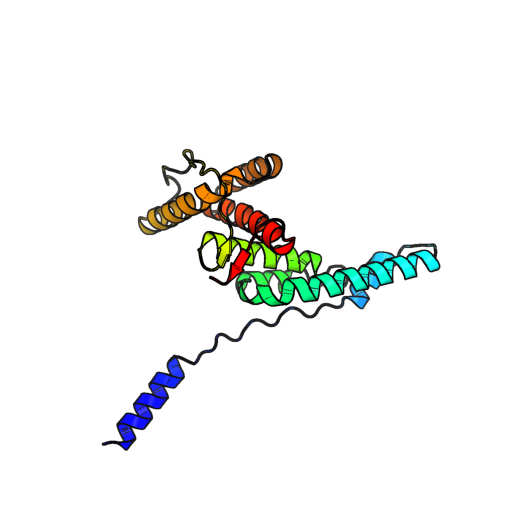.576 -3.366 1.00 90.19 185 GLU A O 1
ATOM 1466 N N . ASP A 1 186 ? -1.912 3.891 -4.964 1.00 90.50 186 ASP A N 1
ATOM 1467 C CA . ASP A 1 186 ? -3.209 4.264 -5.541 1.00 90.50 186 ASP A CA 1
ATOM 1468 C C . ASP A 1 186 ? -3.957 3.084 -6.161 1.00 90.50 186 ASP A C 1
ATOM 1470 O O . ASP A 1 186 ? -5.099 2.805 -5.796 1.00 90.50 186 ASP A O 1
ATOM 1474 N N . ILE A 1 187 ? -3.289 2.359 -7.061 1.00 90.88 187 ILE A N 1
ATOM 1475 C CA . ILE A 1 187 ? -3.851 1.179 -7.723 1.00 90.88 187 ILE A CA 1
ATOM 1476 C C . ILE A 1 187 ? -4.275 0.155 -6.673 1.00 90.88 187 ILE A C 1
ATOM 1478 O O . ILE A 1 187 ? -5.383 -0.369 -6.733 1.00 90.88 187 ILE A O 1
ATOM 1482 N N . GLY A 1 188 ? -3.410 -0.110 -5.695 1.00 92.38 188 GLY A N 1
ATOM 1483 C CA . GLY A 1 188 ? -3.682 -1.057 -4.628 1.00 92.38 188 GLY A CA 1
ATOM 1484 C C . GLY A 1 188 ? -4.878 -0.669 -3.775 1.00 92.38 188 GLY A C 1
ATOM 1485 O O . GLY A 1 188 ? -5.740 -1.508 -3.532 1.00 92.38 188 GLY A O 1
ATOM 1486 N N . ALA A 1 189 ? -4.984 0.598 -3.370 1.00 91.00 189 ALA A N 1
ATOM 1487 C CA . ALA A 1 189 ? -6.140 1.084 -2.621 1.00 91.00 189 ALA A CA 1
ATOM 1488 C C . ALA A 1 189 ? -7.439 0.947 -3.436 1.00 91.00 189 ALA A C 1
ATOM 1490 O O . ALA A 1 189 ? -8.476 0.541 -2.904 1.00 91.00 189 ALA A O 1
ATOM 1491 N N . GLN A 1 190 ? -7.387 1.216 -4.744 1.00 90.19 190 GLN A N 1
ATOM 1492 C CA . GLN A 1 190 ? -8.530 1.014 -5.635 1.00 90.19 190 GLN A CA 1
ATOM 1493 C C . GLN A 1 190 ? -8.901 -0.469 -5.787 1.00 90.19 190 GLN A C 1
ATOM 1495 O O . GLN A 1 190 ? -10.085 -0.806 -5.790 1.00 90.19 190 GLN A O 1
ATOM 1500 N N . CYS A 1 191 ? -7.911 -1.363 -5.867 1.00 90.00 191 CYS A N 1
ATOM 1501 C CA . CYS A 1 191 ? -8.134 -2.809 -5.885 1.00 90.00 191 CYS A CA 1
ATOM 1502 C C . CYS A 1 191 ? -8.804 -3.289 -4.591 1.00 90.00 191 CYS A C 1
ATOM 1504 O O . CYS A 1 191 ? -9.808 -3.994 -4.641 1.00 90.00 191 CYS A O 1
ATOM 1506 N N . LEU A 1 192 ? -8.268 -2.890 -3.432 1.00 89.75 192 LEU A N 1
ATOM 1507 C CA . LEU A 1 192 ? -8.771 -3.312 -2.121 1.00 89.75 192 LEU A CA 1
ATOM 1508 C C . LEU A 1 192 ? -10.176 -2.769 -1.830 1.00 89.75 192 LEU A C 1
ATOM 1510 O O . LEU A 1 192 ? -10.977 -3.453 -1.202 1.00 89.75 192 LEU A O 1
ATOM 1514 N N . SER A 1 193 ? -10.495 -1.566 -2.316 1.00 88.69 193 SER A N 1
ATOM 1515 C CA . SER A 1 193 ? -11.838 -0.973 -2.210 1.00 88.69 193 SER A CA 1
ATOM 1516 C C . SER A 1 193 ? -12.823 -1.461 -3.281 1.00 88.69 193 SER A C 1
ATOM 1518 O O . SER A 1 193 ? -13.989 -1.073 -3.258 1.00 88.69 193 SER A O 1
ATOM 1520 N N . GLY A 1 194 ? -12.377 -2.277 -4.243 1.00 85.38 194 GLY A N 1
ATOM 1521 C CA . GLY A 1 194 ? -13.204 -2.762 -5.353 1.00 85.38 194 GLY A CA 1
ATOM 1522 C C . GLY A 1 194 ? -13.553 -1.703 -6.407 1.00 85.38 194 GLY A C 1
ATOM 1523 O O . GLY A 1 194 ? -14.344 -1.974 -7.309 1.00 85.38 194 GLY A O 1
ATOM 1524 N N . THR A 1 195 ? -12.966 -0.505 -6.332 1.00 86.69 195 THR A N 1
ATOM 1525 C CA . THR A 1 195 ? -13.173 0.564 -7.325 1.00 86.69 195 THR A CA 1
ATOM 1526 C C . THR A 1 195 ? -12.375 0.329 -8.612 1.00 86.69 195 THR A C 1
ATOM 1528 O O . THR A 1 195 ? -12.736 0.859 -9.664 1.00 86.69 195 THR A O 1
ATOM 1531 N N . ARG A 1 196 ? -11.342 -0.528 -8.565 1.00 87.44 196 ARG A N 1
ATOM 1532 C CA . ARG A 1 196 ? -10.644 -1.083 -9.735 1.00 87.44 196 ARG A CA 1
ATOM 1533 C C . ARG A 1 196 ? -10.754 -2.606 -9.741 1.00 87.44 196 ARG A C 1
ATOM 1535 O O . ARG A 1 196 ? -10.560 -3.261 -8.722 1.00 87.44 196 ARG A O 1
ATOM 1542 N N . GLN A 1 197 ? -11.032 -3.178 -10.913 1.00 85.56 197 GLN A N 1
ATOM 1543 C CA . GLN A 1 197 ? -11.032 -4.630 -11.092 1.00 85.56 197 GLN A CA 1
ATOM 1544 C C . GLN A 1 197 ? -9.600 -5.157 -11.066 1.00 85.56 197 GLN A C 1
ATOM 1546 O O . GLN A 1 197 ? -8.811 -4.843 -11.962 1.00 85.56 197 GLN A O 1
ATOM 1551 N N . CYS A 1 198 ? -9.301 -5.975 -10.057 1.00 87.38 198 CYS A N 1
ATOM 1552 C CA . CYS A 1 198 ? -8.010 -6.621 -9.880 1.00 87.38 198 CYS A CA 1
ATOM 1553 C C . CYS A 1 198 ? -8.224 -8.120 -9.658 1.00 87.38 198 CYS A C 1
ATOM 1555 O O . CYS A 1 198 ? -9.087 -8.515 -8.874 1.00 87.38 198 CYS A O 1
ATOM 1557 N N . ARG A 1 199 ? -7.481 -8.960 -10.380 1.00 80.12 199 ARG A N 1
ATOM 1558 C CA . ARG A 1 199 ? -7.564 -10.423 -10.274 1.00 80.12 199 ARG A CA 1
ATOM 1559 C C . ARG A 1 199 ? -6.176 -11.052 -10.406 1.00 80.12 199 ARG A C 1
ATOM 1561 O O . ARG A 1 199 ? -5.318 -10.449 -11.056 1.00 80.12 199 ARG A O 1
ATOM 1568 N N . PRO A 1 200 ? -5.953 -12.244 -9.829 1.00 70.38 200 PRO A N 1
ATOM 1569 C CA . PRO A 1 200 ? -4.734 -13.010 -10.076 1.00 70.38 200 PRO A CA 1
ATOM 1570 C C . PRO A 1 200 ? -4.469 -13.165 -11.582 1.00 70.38 200 PRO A C 1
ATOM 1572 O O . PRO A 1 200 ? -5.425 -13.266 -12.361 1.00 70.38 200 PRO A O 1
ATOM 1575 N N . GLY A 1 201 ? -3.192 -13.087 -11.968 1.00 56.53 201 GLY A N 1
ATOM 1576 C CA . GLY A 1 201 ? -2.722 -13.220 -13.352 1.00 56.53 201 GLY A CA 1
ATOM 1577 C C . GLY A 1 201 ? -2.721 -14.656 -13.851 1.00 56.53 201 GLY A C 1
ATOM 1578 O O . GLY A 1 201 ? -2.561 -15.570 -13.012 1.00 56.53 201 GLY A O 1
#

Solvent-accessible surface area (backbone atoms only — not comparable to full-atom values): 11225 Å² total; per-residue (Å²): 115,72,71,58,55,53,53,52,50,52,57,55,53,56,70,72,61,68,69,72,78,74,78,77,77,86,87,58,53,48,67,55,17,29,51,55,72,35,61,83,54,85,50,64,70,57,28,50,52,52,27,52,51,44,49,53,52,42,53,50,43,47,67,70,45,57,83,47,43,88,45,39,51,69,69,56,54,50,48,42,52,78,71,48,49,75,47,52,80,47,24,46,47,70,62,52,45,56,51,34,13,31,17,45,12,43,35,35,62,67,65,62,22,46,51,74,68,50,99,49,71,43,85,65,68,91,64,70,68,55,86,86,43,95,46,72,66,47,43,53,52,51,51,55,50,46,63,44,44,21,36,49,57,66,74,49,54,70,73,53,48,55,52,35,52,58,56,22,68,47,83,90,52,64,38,64,61,47,36,47,53,51,50,8,33,52,48,10,46,30,37,77,70,63,78,34,65,61,47,85,96